Protein AF-A0A7S3AVY8-F1 (afdb_monomer)

InterPro dom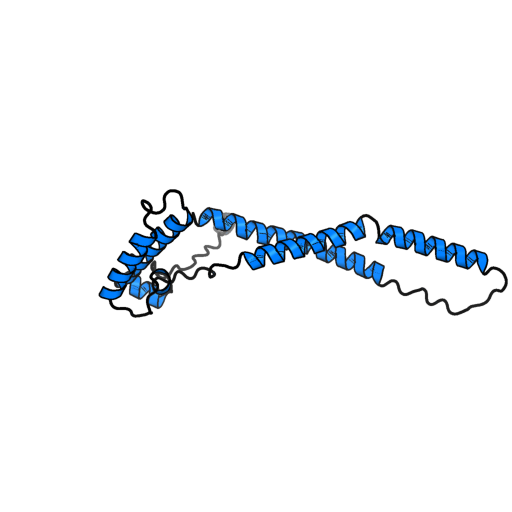ains:
  IPR001623 DnaJ domain [PF00226] (102-164)
  IPR001623 DnaJ domain [PR00625] (104-122)
  IPR001623 DnaJ domain [PR00625] (122-137)
  IPR001623 DnaJ domain [PR00625] (139-159)
  IPR001623 DnaJ domain [PR00625] (159-178)
  IPR001623 DnaJ domain [PS50076] (102-167)
  IPR001623 DnaJ domain [SM00271] (101-159)
  IPR001623 DnaJ domain [cd06257] (102-156)
  IPR018253 DnaJ domain, conserved site [PS00636] (144-163)
  IPR036869 Chaperone J-domain superfamily [G3DSA:1.10.287.110] (90-177)
  IPR036869 Chaperone J-domain superfamily [SSF46565] (97-169)

Solvent-accessible surface area (backbone atoms only — not comparable to full-atom values): 11208 Å² total; per-residue (Å²): 108,72,69,64,61,49,52,56,57,52,48,52,52,50,50,50,53,52,48,48,65,54,44,54,60,54,45,56,62,45,50,66,61,70,64,62,72,73,82,88,74,76,88,75,84,74,86,91,55,71,70,60,53,54,51,52,53,53,49,49,53,51,54,53,47,49,59,50,70,28,74,66,39,52,51,50,54,51,44,53,51,51,50,52,49,53,51,54,55,51,63,73,58,74,77,77,77,88,80,70,78,49,43,39,67,68,49,73,48,63,88,87,62,51,74,68,53,54,56,53,34,45,54,55,51,48,66,72,27,28,58,88,83,44,72,91,42,64,67,40,49,46,50,37,54,51,41,53,52,25,49,54,30,71,66,38,67,69,27,33,53,23,24,76,75,57,61,29,52,91,33,83,75,75,81,76,75,69,77,80,72,59,78,78,76,76,73,122

Radius of gyration: 31.55 Å; Cα contacts (8 Å, |Δi|>4): 104; chains: 1; bounding box: 82×57×75 Å

Structure (mmCIF, N/CA/C/O backbone):
data_AF-A0A7S3AVY8-F1
#
_entry.id   AF-A0A7S3AVY8-F1
#
loop_
_atom_site.group_PDB
_atom_site.id
_atom_site.type_symbol
_atom_site.label_atom_id
_atom_site.label_alt_id
_atom_site.label_comp_id
_atom_site.label_asym_id
_atom_site.label_entity_id
_atom_site.label_seq_id
_atom_site.pdbx_PDB_ins_code
_atom_site.Cartn_x
_atom_site.Cartn_y
_atom_site.Cartn_z
_atom_site.occupancy
_atom_site.B_iso_or_equiv
_atom_site.auth_seq_id
_atom_site.auth_comp_id
_atom_site.auth_asym_id
_atom_site.auth_atom_id
_atom_site.pdbx_PDB_model_num
ATOM 1 N N . MET A 1 1 ? -13.346 -4.737 -3.224 1.00 44.34 1 MET A N 1
ATOM 2 C CA . MET A 1 1 ? -12.677 -4.542 -4.523 1.00 44.34 1 MET A CA 1
ATOM 3 C C . MET A 1 1 ? -11.152 -4.457 -4.393 1.00 44.34 1 MET A C 1
ATOM 5 O O . MET A 1 1 ? -10.472 -4.168 -5.366 1.00 44.34 1 MET A O 1
ATOM 9 N N . ALA A 1 2 ? -10.583 -4.873 -3.252 1.00 41.53 2 ALA A N 1
ATOM 10 C CA . ALA A 1 2 ? -9.136 -4.986 -3.050 1.00 41.53 2 ALA A CA 1
ATOM 11 C C . ALA A 1 2 ? -8.429 -6.050 -3.921 1.00 41.53 2 ALA A C 1
ATOM 13 O O . ALA A 1 2 ? -7.213 -5.991 -4.053 1.00 41.53 2 ALA A O 1
ATOM 14 N N . PHE A 1 3 ? -9.166 -7.008 -4.501 1.00 39.09 3 PHE A N 1
ATOM 15 C CA . PHE A 1 3 ? -8.590 -8.049 -5.361 1.00 39.09 3 PHE A CA 1
ATOM 16 C C . PHE A 1 3 ? -8.218 -7.516 -6.756 1.00 39.09 3 PHE A C 1
ATOM 18 O O . PHE A 1 3 ? -7.155 -7.850 -7.255 1.00 39.09 3 PHE A O 1
ATOM 25 N N . GLU A 1 4 ? -9.017 -6.615 -7.340 1.00 50.28 4 GLU A N 1
ATOM 26 C CA . GLU A 1 4 ? -8.740 -6.070 -8.684 1.00 50.28 4 GLU A CA 1
ATOM 27 C C . GLU A 1 4 ? -7.593 -5.046 -8.681 1.00 50.28 4 GLU A C 1
ATOM 29 O O . GLU A 1 4 ? -6.759 -5.045 -9.579 1.00 50.28 4 GLU A O 1
ATOM 34 N N . VAL A 1 5 ? -7.469 -4.233 -7.624 1.00 52.34 5 VAL A N 1
ATOM 35 C CA . VAL A 1 5 ? -6.357 -3.268 -7.485 1.00 52.34 5 VAL A CA 1
ATOM 36 C C . VAL A 1 5 ? -5.003 -3.976 -7.304 1.00 52.34 5 VAL A C 1
ATOM 38 O O . VAL A 1 5 ? -3.957 -3.430 -7.658 1.00 52.34 5 VAL A O 1
ATOM 41 N N . PHE A 1 6 ? -5.007 -5.202 -6.767 1.00 50.75 6 PHE A N 1
ATOM 42 C CA . PHE A 1 6 ? -3.794 -6.000 -6.573 1.00 50.75 6 PHE A CA 1
ATOM 43 C C . PHE A 1 6 ? -3.200 -6.493 -7.901 1.00 50.75 6 PHE A C 1
ATOM 45 O O . PHE A 1 6 ? -1.974 -6.510 -8.039 1.00 50.75 6 PHE A O 1
ATOM 52 N N . ASP A 1 7 ? -4.048 -6.842 -8.875 1.00 57.81 7 ASP A N 1
ATOM 53 C CA . ASP A 1 7 ? -3.607 -7.311 -10.194 1.00 57.81 7 ASP A CA 1
ATOM 54 C C . ASP A 1 7 ? -2.927 -6.195 -10.997 1.00 57.81 7 ASP A C 1
ATOM 56 O O . ASP A 1 7 ? -1.868 -6.422 -11.589 1.00 57.81 7 ASP A O 1
ATOM 60 N N . ASP A 1 8 ? -3.454 -4.968 -10.952 1.00 65.56 8 ASP A N 1
ATOM 61 C CA . ASP A 1 8 ? -2.890 -3.851 -11.716 1.00 65.56 8 ASP A CA 1
ATOM 62 C C . ASP A 1 8 ? -1.480 -3.484 -11.233 1.00 65.56 8 ASP A C 1
ATOM 64 O O . ASP A 1 8 ? -0.544 -3.385 -12.030 1.00 65.56 8 ASP A O 1
ATOM 68 N N . VAL A 1 9 ? -1.278 -3.338 -9.919 1.00 71.62 9 VAL A N 1
ATOM 69 C CA . VAL A 1 9 ? 0.034 -2.980 -9.348 1.00 71.62 9 VAL A CA 1
ATOM 70 C C . VAL A 1 9 ? 1.058 -4.092 -9.583 1.00 71.62 9 VAL A C 1
ATOM 72 O O . VAL A 1 9 ? 2.197 -3.810 -9.969 1.00 71.62 9 VAL A O 1
ATOM 75 N N . ALA A 1 10 ? 0.664 -5.356 -9.402 1.00 75.44 10 ALA A N 1
ATOM 76 C CA . ALA A 1 10 ? 1.528 -6.501 -9.673 1.00 75.44 10 ALA A CA 1
ATOM 77 C C . ALA A 1 10 ? 1.929 -6.576 -11.156 1.00 75.44 10 ALA A C 1
ATOM 79 O O . ALA A 1 10 ? 3.096 -6.837 -11.466 1.00 75.44 10 ALA A O 1
ATOM 80 N N . PHE A 1 11 ? 1.003 -6.274 -12.069 1.00 79.19 11 PHE A N 1
ATOM 81 C CA . PHE A 1 11 ? 1.266 -6.209 -13.503 1.00 79.19 11 PHE A CA 1
ATOM 82 C C . PHE A 1 11 ? 2.284 -5.116 -13.862 1.00 79.19 11 PHE A C 1
ATOM 84 O O . PHE A 1 11 ? 3.210 -5.378 -14.633 1.00 79.19 11 PHE A O 1
ATOM 91 N N . TYR A 1 12 ? 2.199 -3.923 -13.261 1.00 77.31 12 TYR A N 1
ATOM 92 C CA . TYR A 1 12 ? 3.195 -2.861 -13.474 1.00 77.31 12 TYR A CA 1
ATOM 93 C C . TYR A 1 12 ? 4.593 -3.256 -12.989 1.00 77.31 12 TYR A C 1
ATOM 95 O O . TYR A 1 12 ? 5.574 -3.041 -13.705 1.00 77.31 12 TYR A O 1
ATOM 103 N N . TRP A 1 13 ? 4.703 -3.870 -11.809 1.00 78.44 13 TRP A N 1
ATOM 104 C CA . TRP A 1 13 ? 5.982 -4.375 -11.301 1.00 78.44 13 TRP A CA 1
ATOM 105 C C . TRP A 1 13 ? 6.556 -5.490 -12.176 1.00 78.44 13 TRP A C 1
ATOM 107 O O . TRP A 1 13 ? 7.758 -5.499 -12.449 1.00 78.44 13 TRP A O 1
ATOM 117 N N . PHE A 1 14 ? 5.705 -6.395 -12.663 1.00 84.44 14 PHE A N 1
ATOM 118 C CA . PHE A 1 14 ? 6.092 -7.438 -13.610 1.00 84.44 14 PHE A CA 1
ATOM 119 C C . PHE A 1 14 ? 6.606 -6.845 -14.929 1.00 84.44 14 PHE A C 1
ATOM 121 O O . PHE A 1 14 ? 7.677 -7.231 -15.400 1.00 84.44 14 PHE A O 1
ATOM 128 N N . LEU A 1 15 ? 5.900 -5.860 -15.495 1.00 82.88 15 LEU A N 1
ATOM 129 C CA . LEU A 1 15 ? 6.324 -5.159 -16.709 1.00 82.88 15 LEU A CA 1
ATOM 130 C C . LEU A 1 15 ? 7.639 -4.403 -16.516 1.00 82.88 15 LEU A C 1
ATOM 132 O O . LEU A 1 15 ? 8.499 -4.442 -17.395 1.00 82.88 15 LEU A O 1
ATOM 136 N N . LEU A 1 16 ? 7.821 -3.742 -15.371 1.00 81.38 16 LEU A N 1
ATOM 137 C CA . LEU A 1 16 ? 9.053 -3.031 -15.044 1.00 81.38 16 LEU A CA 1
ATOM 138 C C . LEU A 1 16 ? 10.225 -4.013 -14.926 1.00 81.38 16 LEU A C 1
ATOM 140 O O . LEU A 1 16 ? 11.268 -3.791 -15.539 1.00 81.38 16 LEU A O 1
ATOM 144 N N . ALA A 1 17 ? 10.046 -5.128 -14.213 1.00 84.31 17 ALA A N 1
ATOM 145 C CA . ALA A 1 17 ? 11.061 -6.172 -14.091 1.00 84.31 17 ALA A CA 1
ATOM 146 C C . ALA A 1 17 ? 11.419 -6.793 -15.453 1.00 84.31 17 ALA A C 1
ATOM 148 O O . ALA A 1 17 ? 12.601 -6.956 -15.766 1.00 84.31 17 ALA A O 1
ATOM 149 N N . ALA A 1 18 ? 10.417 -7.074 -16.294 1.00 85.81 18 ALA A N 1
ATOM 150 C CA . ALA A 1 18 ? 10.623 -7.573 -17.649 1.00 85.81 18 ALA A CA 1
ATOM 151 C C . ALA A 1 18 ? 11.393 -6.558 -18.511 1.00 85.81 18 ALA A C 1
ATOM 153 O O . ALA A 1 18 ? 12.385 -6.915 -19.146 1.00 85.81 18 ALA A O 1
ATOM 154 N N . LEU A 1 19 ? 11.008 -5.277 -18.492 1.00 83.00 19 LEU A N 1
ATOM 155 C CA . LEU A 1 19 ? 11.710 -4.224 -19.229 1.00 83.00 19 LEU A CA 1
ATOM 156 C C . LEU A 1 19 ? 13.156 -4.057 -18.760 1.00 83.00 19 LEU A C 1
ATOM 158 O O . LEU A 1 19 ? 14.050 -3.975 -19.597 1.00 83.00 19 LEU A O 1
ATOM 162 N N . VAL A 1 20 ? 13.419 -4.073 -17.452 1.00 83.38 20 VAL A N 1
ATOM 163 C CA . VAL A 1 20 ? 14.785 -4.020 -16.906 1.00 83.38 20 VAL A CA 1
ATOM 164 C C . VAL A 1 20 ? 15.616 -5.208 -17.401 1.00 83.38 20 VAL A C 1
ATOM 166 O O . VAL A 1 20 ? 16.749 -5.013 -17.849 1.00 83.38 20 VAL A O 1
ATOM 169 N N . PHE A 1 21 ? 15.048 -6.418 -17.404 1.00 84.25 21 PHE A N 1
ATOM 170 C CA . PHE A 1 21 ? 15.727 -7.625 -17.881 1.00 84.25 21 PHE A CA 1
ATOM 171 C C . PHE A 1 21 ? 16.134 -7.546 -19.358 1.00 84.25 21 PHE A C 1
ATOM 173 O O . PHE A 1 21 ? 17.171 -8.088 -19.723 1.00 84.25 21 PHE A O 1
ATOM 180 N N . PHE A 1 22 ? 15.379 -6.845 -20.209 1.00 81.38 22 PHE A N 1
ATOM 181 C CA . PHE A 1 22 ? 15.738 -6.655 -21.620 1.00 81.38 22 PHE A CA 1
ATOM 182 C C . PHE A 1 22 ? 16.614 -5.419 -21.869 1.00 81.38 22 PHE A C 1
ATOM 184 O O . PHE A 1 22 ? 17.522 -5.466 -22.702 1.00 81.38 22 PHE A O 1
ATOM 191 N N . VAL A 1 23 ? 16.387 -4.317 -21.150 1.00 82.69 23 VAL A N 1
ATOM 192 C CA . VAL A 1 23 ? 17.094 -3.041 -21.354 1.00 82.69 23 VAL A CA 1
ATOM 193 C C . VAL A 1 23 ? 18.527 -3.092 -20.812 1.00 82.69 23 VAL A C 1
ATOM 195 O O . VAL A 1 23 ? 19.430 -2.534 -21.437 1.00 82.69 23 VAL A O 1
ATOM 198 N N . VAL A 1 24 ? 18.782 -3.797 -19.703 1.00 79.94 24 VAL A N 1
ATOM 199 C CA . VAL A 1 24 ? 20.119 -3.875 -19.075 1.00 79.94 24 VAL A CA 1
ATOM 200 C C . VAL A 1 24 ? 21.140 -4.695 -19.895 1.00 79.94 24 VAL A C 1
ATOM 202 O O . VAL A 1 24 ? 22.270 -4.240 -20.078 1.00 79.94 24 VAL A O 1
ATOM 205 N N . PRO A 1 25 ? 20.809 -5.861 -20.478 1.00 78.50 25 PRO A N 1
ATOM 206 C CA . PRO A 1 25 ? 21.722 -6.556 -21.390 1.00 78.50 25 PRO A CA 1
ATOM 207 C C . PRO A 1 25 ? 21.941 -5.787 -22.697 1.00 78.50 25 PRO A C 1
ATOM 209 O O . PRO A 1 25 ? 23.052 -5.761 -23.235 1.00 78.50 25 PRO A O 1
ATOM 212 N N . MET A 1 26 ? 20.892 -5.125 -23.201 1.00 69.62 26 MET A N 1
ATOM 213 C CA . MET A 1 26 ? 20.966 -4.323 -24.422 1.00 69.62 26 MET A CA 1
ATOM 214 C C . MET A 1 26 ? 21.847 -3.079 -24.222 1.00 69.62 26 MET A C 1
ATOM 216 O O . MET A 1 26 ? 22.609 -2.720 -25.122 1.00 69.62 26 MET A O 1
ATOM 220 N N . SER A 1 27 ? 21.822 -2.474 -23.028 1.00 72.75 27 SER A N 1
ATOM 221 C CA . SER A 1 27 ? 22.703 -1.365 -22.654 1.00 72.75 27 SER A CA 1
ATOM 222 C C . SER A 1 27 ? 24.160 -1.802 -22.525 1.00 72.75 27 SER A C 1
ATOM 224 O O . SER A 1 27 ? 25.029 -1.137 -23.081 1.00 72.75 27 SER A O 1
ATOM 226 N N . ASN A 1 28 ? 24.448 -2.950 -21.903 1.00 67.06 28 ASN A N 1
ATOM 227 C CA . ASN A 1 28 ? 25.813 -3.482 -21.804 1.00 67.06 28 ASN A CA 1
ATOM 228 C C . ASN A 1 28 ? 26.442 -3.731 -23.193 1.00 67.06 28 ASN A C 1
ATOM 230 O O . ASN A 1 28 ? 27.591 -3.367 -23.445 1.00 67.06 28 ASN A O 1
ATOM 234 N N . SER A 1 29 ? 25.653 -4.255 -24.140 1.00 66.50 29 SER A N 1
ATOM 235 C CA . SER A 1 29 ? 26.073 -4.404 -25.543 1.00 66.50 29 SER A CA 1
ATOM 236 C C . SER A 1 29 ? 26.242 -3.065 -26.280 1.00 66.50 29 SER A C 1
ATOM 238 O O . SER A 1 29 ? 26.973 -3.009 -27.268 1.00 66.50 29 SER A O 1
ATOM 240 N N . PHE A 1 30 ? 25.576 -1.995 -25.839 1.00 63.44 30 PHE A N 1
ATOM 241 C CA . PHE A 1 30 ? 25.727 -0.646 -26.390 1.00 63.44 30 PHE A CA 1
ATOM 242 C C . PHE A 1 30 ? 26.968 0.060 -25.816 1.00 63.44 30 PHE A C 1
ATOM 244 O O . PHE A 1 30 ? 27.730 0.671 -26.565 1.00 63.44 30 PHE A O 1
ATOM 251 N N . TYR A 1 31 ? 27.252 -0.099 -24.518 1.00 61.09 31 TYR A N 1
ATOM 252 C CA . TYR A 1 31 ? 28.454 0.444 -23.877 1.00 61.09 31 TYR A CA 1
ATOM 253 C C . TYR A 1 31 ? 29.748 -0.141 -24.455 1.00 61.09 31 TYR A C 1
ATOM 255 O O . TYR A 1 31 ? 30.710 0.604 -24.633 1.00 61.09 31 TYR A O 1
ATOM 263 N N . SER A 1 32 ? 29.779 -1.424 -24.839 1.00 58.59 32 SER A N 1
ATOM 264 C CA . SER A 1 32 ? 30.948 -2.006 -25.520 1.00 58.59 32 SER A CA 1
ATOM 265 C C . SER A 1 32 ? 31.216 -1.392 -26.901 1.00 58.59 32 SER A C 1
ATOM 267 O O . SER A 1 32 ? 32.356 -1.385 -27.355 1.00 58.59 32 SER A O 1
ATOM 269 N N . VAL A 1 33 ? 30.182 -0.864 -27.566 1.00 60.38 33 VAL A N 1
ATOM 270 C CA . VAL A 1 33 ? 30.294 -0.167 -28.859 1.00 60.38 33 VAL A CA 1
ATOM 271 C C . VAL A 1 33 ? 30.689 1.301 -28.663 1.00 60.38 33 VAL A C 1
ATOM 273 O O . VAL A 1 33 ? 31.485 1.829 -29.435 1.00 60.38 33 VAL A O 1
ATOM 276 N N . CYS A 1 34 ? 30.188 1.954 -27.610 1.00 57.69 34 CYS A N 1
ATOM 277 C CA . CYS A 1 34 ? 30.557 3.328 -27.256 1.00 57.69 34 CYS A CA 1
ATOM 278 C C . CYS A 1 34 ? 31.955 3.445 -26.627 1.00 57.69 34 CYS A C 1
ATOM 280 O O . CYS A 1 34 ? 32.565 4.506 -26.723 1.00 57.69 34 CYS A O 1
ATOM 282 N N . ASN A 1 35 ? 32.513 2.368 -26.059 1.00 52.47 35 ASN A N 1
ATOM 283 C CA . ASN A 1 35 ? 33.898 2.321 -25.574 1.00 52.47 35 ASN A CA 1
ATOM 284 C C . ASN A 1 35 ? 34.920 2.152 -26.720 1.00 52.47 35 ASN A C 1
ATOM 286 O O . ASN A 1 35 ? 35.967 1.519 -26.559 1.00 52.47 35 ASN A O 1
ATOM 290 N N . PHE A 1 36 ? 34.601 2.700 -27.897 1.00 52.00 36 PHE A N 1
ATOM 291 C CA . PHE A 1 36 ? 35.482 2.737 -29.052 1.00 52.00 36 PHE A CA 1
ATOM 292 C C . PHE A 1 36 ? 36.694 3.600 -28.708 1.00 52.00 36 PHE A C 1
ATOM 294 O O . PHE A 1 36 ? 36.702 4.822 -28.862 1.00 52.00 36 PHE A O 1
ATOM 301 N N . ARG A 1 37 ? 37.742 2.941 -28.215 1.00 51.00 37 ARG A N 1
ATOM 302 C CA . ARG A 1 37 ? 39.067 3.529 -28.138 1.00 51.00 37 ARG A CA 1
ATOM 303 C C . ARG A 1 37 ? 39.474 3.829 -29.573 1.00 51.00 37 ARG A C 1
ATOM 305 O O . ARG A 1 37 ? 39.667 2.901 -30.358 1.00 51.00 37 ARG A O 1
ATOM 312 N N . ALA A 1 38 ? 39.545 5.119 -29.907 1.00 52.31 38 ALA A N 1
ATOM 313 C CA . ALA A 1 38 ? 40.102 5.566 -31.175 1.00 52.31 38 ALA A CA 1
ATOM 314 C C . ALA A 1 38 ? 41.410 4.793 -31.414 1.00 52.31 38 ALA A C 1
ATOM 316 O O . ALA A 1 38 ? 42.191 4.655 -30.461 1.00 52.31 38 ALA A O 1
ATOM 317 N N . PRO A 1 39 ? 41.613 4.211 -32.612 1.00 51.41 39 PRO A N 1
ATOM 318 C CA . PRO A 1 39 ? 42.789 3.401 -32.872 1.00 51.41 39 PRO A CA 1
ATOM 319 C C . PRO A 1 39 ? 44.028 4.216 -32.506 1.00 51.41 39 PRO A C 1
ATOM 321 O O . PRO A 1 39 ? 44.202 5.350 -32.941 1.00 51.41 39 PRO A O 1
ATOM 324 N N . ALA A 1 40 ? 44.852 3.659 -31.622 1.00 56.31 40 ALA A N 1
ATOM 325 C CA . ALA A 1 40 ? 46.125 4.250 -31.254 1.00 56.31 40 ALA A CA 1
ATOM 326 C C . ALA A 1 40 ? 47.161 3.867 -32.317 1.00 56.31 40 ALA A C 1
ATOM 328 O O . ALA A 1 40 ? 48.090 3.113 -32.036 1.00 56.31 40 ALA A O 1
ATOM 329 N N . ASP A 1 41 ? 46.996 4.329 -33.555 1.00 60.09 41 ASP A N 1
ATOM 330 C CA . ASP A 1 41 ? 48.032 4.206 -34.574 1.00 60.09 41 ASP A CA 1
ATOM 331 C C . ASP A 1 41 ? 48.902 5.470 -34.594 1.00 60.09 41 ASP A C 1
ATOM 333 O O . ASP A 1 41 ? 48.747 6.416 -35.360 1.00 60.09 41 ASP A O 1
ATOM 337 N N . TRP A 1 42 ? 49.881 5.461 -33.689 1.00 49.41 42 TRP A N 1
ATOM 338 C CA . TRP A 1 42 ? 51.063 6.315 -33.742 1.00 49.41 42 TRP A CA 1
ATOM 339 C C . TRP A 1 42 ? 51.782 6.142 -35.089 1.00 49.41 42 TRP A C 1
ATOM 341 O O . TRP A 1 42 ? 52.421 5.115 -35.321 1.00 49.41 42 TRP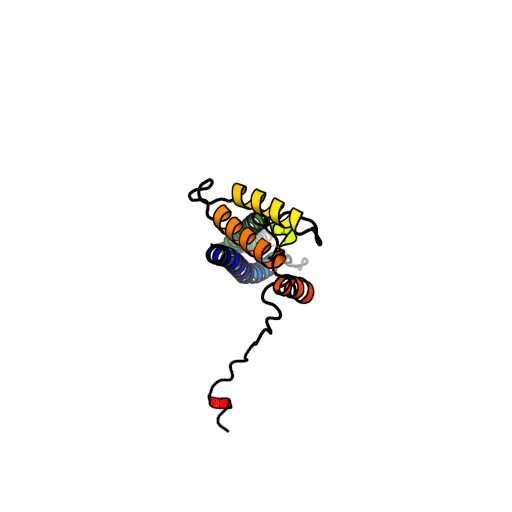 A O 1
ATOM 351 N N . THR A 1 43 ? 51.674 7.154 -35.954 1.00 53.38 43 THR A N 1
ATOM 352 C CA . THR A 1 43 ? 52.642 7.582 -36.986 1.00 53.38 43 THR A CA 1
ATOM 353 C C . THR A 1 43 ? 53.763 6.585 -37.317 1.00 53.38 43 THR A C 1
ATOM 355 O O . THR A 1 43 ? 54.937 6.847 -37.043 1.00 53.38 43 THR A O 1
ATOM 358 N N . ARG A 1 44 ? 53.443 5.455 -37.955 1.00 49.81 44 ARG A N 1
ATOM 359 C CA . ARG A 1 44 ? 54.456 4.569 -38.539 1.00 49.81 44 ARG A CA 1
ATOM 360 C C . ARG A 1 44 ? 54.385 4.623 -40.059 1.00 49.81 44 ARG A C 1
ATOM 362 O O . ARG A 1 44 ? 53.582 3.955 -40.691 1.00 49.81 44 ARG A O 1
ATOM 369 N N . GLY A 1 45 ? 55.235 5.508 -40.579 1.00 59.00 45 GLY A N 1
ATOM 370 C CA . GLY A 1 45 ? 55.841 5.524 -41.908 1.00 59.00 45 GLY A CA 1
ATOM 371 C C . GLY A 1 45 ? 55.083 4.874 -43.062 1.00 59.00 45 GLY A C 1
ATOM 372 O O . GLY A 1 45 ? 55.179 3.672 -43.260 1.00 59.00 45 G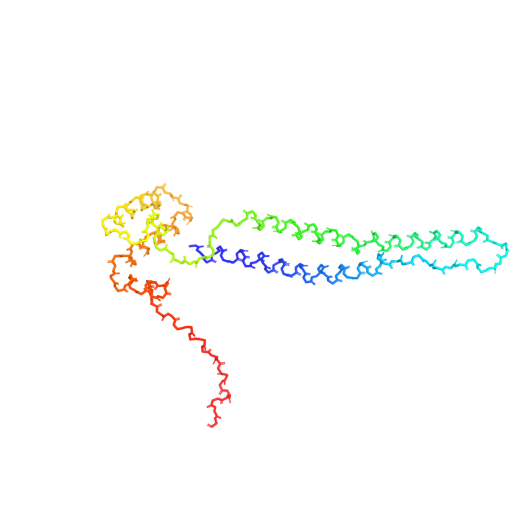LY A O 1
ATOM 373 N N . MET A 1 46 ? 54.507 5.709 -43.924 1.00 47.16 46 MET A N 1
ATOM 374 C CA . MET A 1 46 ? 54.833 5.708 -45.353 1.00 47.16 46 MET A CA 1
ATOM 375 C C . MET A 1 46 ? 54.306 6.998 -45.984 1.00 47.16 46 MET A C 1
ATOM 377 O O . MET A 1 46 ? 53.145 7.375 -45.822 1.00 47.16 46 MET A O 1
ATOM 381 N N . GLY A 1 47 ? 55.199 7.709 -46.672 1.00 54.78 47 GLY A N 1
ATOM 382 C CA . GLY A 1 47 ? 54.837 8.838 -47.514 1.00 54.78 47 GLY A CA 1
ATOM 383 C C . GLY A 1 47 ? 53.871 8.413 -48.621 1.00 54.78 47 GLY A C 1
ATOM 384 O O . GLY A 1 47 ? 53.844 7.259 -49.035 1.00 54.78 47 GLY A O 1
ATOM 385 N N . SER A 1 48 ? 53.102 9.383 -49.118 1.00 56.69 48 SER A N 1
ATOM 386 C CA . SER A 1 48 ? 52.259 9.262 -50.314 1.00 56.69 48 SER A CA 1
ATOM 387 C C . SER A 1 48 ? 51.030 8.336 -50.199 1.00 56.69 48 SER A C 1
ATOM 389 O O . SER A 1 48 ? 50.927 7.339 -50.907 1.00 56.69 48 SER A O 1
ATOM 391 N N . CYS A 1 49 ? 50.042 8.711 -49.370 1.00 53.72 49 CYS A N 1
ATOM 392 C CA . CYS A 1 49 ? 48.598 8.620 -49.699 1.00 53.72 49 CYS A CA 1
ATOM 393 C C . CYS A 1 49 ? 47.698 9.097 -48.534 1.00 53.72 49 CYS A C 1
ATOM 395 O O . CYS A 1 49 ? 46.866 8.351 -48.021 1.00 53.72 49 CYS A O 1
ATOM 397 N N . LYS A 1 50 ? 47.802 10.373 -48.130 1.00 55.69 50 LYS A N 1
ATOM 398 C CA . LYS A 1 50 ? 46.895 10.953 -47.111 1.00 55.69 50 LYS A CA 1
ATOM 399 C C . LYS A 1 50 ? 45.413 10.910 -47.526 1.00 55.69 50 LYS A C 1
ATOM 401 O O . LYS A 1 50 ? 44.550 10.714 -46.680 1.00 55.69 50 LYS A O 1
ATOM 406 N N . ALA A 1 51 ? 45.117 11.033 -48.823 1.00 57.12 51 ALA A N 1
ATOM 407 C CA . ALA A 1 51 ? 43.741 11.054 -49.328 1.00 57.12 51 ALA A CA 1
ATOM 408 C C . ALA A 1 51 ? 43.031 9.688 -49.248 1.00 57.12 51 ALA A C 1
ATOM 410 O O . ALA A 1 51 ? 41.826 9.633 -49.014 1.00 57.12 51 ALA A O 1
ATOM 411 N N . LYS A 1 52 ? 43.754 8.570 -49.423 1.00 54.88 52 LYS A N 1
ATOM 412 C CA . LYS A 1 52 ? 43.159 7.224 -49.328 1.00 54.88 52 LYS A CA 1
ATOM 413 C C . LYS A 1 52 ? 42.880 6.828 -47.880 1.00 54.88 52 LYS A C 1
ATOM 415 O O . LYS A 1 52 ? 41.811 6.284 -47.630 1.00 54.88 52 LYS A O 1
ATOM 420 N N . LEU A 1 53 ? 43.785 7.148 -46.951 1.00 58.28 53 LEU A N 1
ATOM 421 C CA . LEU A 1 53 ? 43.586 6.877 -45.523 1.00 58.28 53 LEU A CA 1
ATOM 422 C C . LEU A 1 53 ? 42.375 7.659 -44.985 1.00 58.28 53 LEU A C 1
ATOM 424 O O . LEU A 1 53 ? 41.433 7.053 -44.491 1.00 58.28 53 LEU A O 1
ATOM 428 N N . ALA A 1 54 ? 42.307 8.968 -45.264 1.00 60.31 54 ALA A N 1
ATOM 429 C CA . ALA A 1 54 ? 41.190 9.818 -44.844 1.00 60.31 54 ALA A CA 1
ATOM 430 C C . ALA A 1 54 ? 39.821 9.344 -45.373 1.00 60.31 54 ALA A C 1
ATOM 432 O O . ALA A 1 54 ? 38.819 9.423 -44.667 1.00 60.31 54 ALA A O 1
ATOM 433 N N . ASN A 1 55 ? 39.765 8.815 -46.601 1.00 62.31 55 ASN A N 1
ATOM 434 C CA . ASN A 1 55 ? 38.530 8.274 -47.176 1.00 62.31 55 ASN A CA 1
ATOM 435 C C . ASN A 1 55 ? 38.137 6.908 -46.585 1.00 62.31 55 ASN A C 1
ATOM 437 O O . ASN A 1 55 ? 36.945 6.616 -46.478 1.00 62.31 55 ASN A O 1
ATOM 441 N N . VAL A 1 56 ? 39.111 6.072 -46.207 1.00 63.56 56 VAL A N 1
ATOM 442 C CA . VAL A 1 56 ? 38.870 4.791 -45.519 1.00 63.56 56 VAL A CA 1
ATOM 443 C C . VAL A 1 56 ? 38.386 5.039 -44.088 1.00 63.56 56 VAL A C 1
ATOM 445 O O . VAL A 1 56 ? 37.405 4.422 -43.669 1.00 63.56 56 VAL A O 1
ATOM 448 N N . ASP A 1 57 ? 38.986 6.003 -43.388 1.00 65.44 57 ASP A N 1
ATOM 449 C CA . ASP A 1 57 ? 38.589 6.409 -42.038 1.00 65.44 57 ASP A CA 1
ATOM 450 C C . ASP A 1 57 ? 37.200 7.064 -42.037 1.00 65.44 57 ASP A C 1
ATOM 452 O O . ASP A 1 57 ? 36.343 6.707 -41.227 1.00 65.44 57 ASP A O 1
ATOM 456 N N . ALA A 1 58 ? 36.910 7.942 -43.007 1.00 64.56 58 ALA A N 1
ATOM 457 C CA . ALA A 1 58 ? 35.589 8.552 -43.169 1.00 64.56 58 ALA A CA 1
ATOM 458 C C . ALA A 1 58 ? 34.497 7.526 -43.523 1.00 64.56 58 ALA A C 1
ATOM 460 O O . ALA A 1 58 ? 33.372 7.636 -43.028 1.00 64.56 58 ALA A O 1
ATOM 461 N N . LYS A 1 59 ? 34.805 6.509 -44.345 1.00 65.81 59 LYS A N 1
ATOM 462 C CA . LYS A 1 59 ? 33.868 5.411 -44.644 1.00 65.81 59 LYS A CA 1
ATOM 463 C C . LYS A 1 59 ? 33.588 4.549 -43.413 1.00 65.81 59 LYS A C 1
ATOM 465 O O . LYS A 1 59 ? 32.416 4.334 -43.112 1.00 65.81 59 LYS A O 1
ATOM 470 N N . ARG A 1 60 ? 34.623 4.140 -42.664 1.00 63.31 60 ARG A N 1
ATOM 471 C CA . ARG A 1 60 ? 34.460 3.372 -41.415 1.00 63.31 60 ARG A CA 1
ATOM 472 C C . ARG A 1 60 ? 33.660 4.139 -40.376 1.00 63.31 60 ARG A C 1
ATOM 474 O O . ARG A 1 60 ? 32.752 3.575 -39.786 1.00 63.31 60 ARG A O 1
ATOM 481 N N . LEU A 1 61 ? 33.936 5.428 -40.180 1.00 64.19 61 LEU A N 1
ATOM 482 C CA . LEU A 1 61 ? 33.162 6.256 -39.252 1.00 64.19 61 LEU A CA 1
ATOM 483 C C . LEU A 1 61 ? 31.688 6.349 -39.662 1.00 64.19 61 LEU A C 1
ATOM 485 O O . LEU A 1 61 ? 30.817 6.356 -38.796 1.00 64.19 61 LEU A O 1
ATOM 489 N N . LYS A 1 62 ? 31.389 6.386 -40.966 1.00 62.88 62 LYS A N 1
ATOM 490 C CA . LYS A 1 62 ? 30.014 6.436 -41.476 1.00 62.88 62 LYS A CA 1
ATOM 491 C C . LYS A 1 62 ? 29.273 5.107 -41.287 1.00 62.88 62 LYS A C 1
ATOM 493 O O . LYS A 1 62 ? 28.129 5.139 -40.842 1.00 62.88 62 LYS A O 1
ATOM 498 N N . GLU A 1 63 ? 29.926 3.972 -41.544 1.00 66.31 63 GLU A N 1
ATOM 499 C CA . GLU A 1 63 ? 29.384 2.627 -41.277 1.00 66.31 63 GLU A CA 1
ATOM 500 C C . GLU A 1 63 ? 29.182 2.381 -39.776 1.00 66.31 63 GLU A C 1
ATOM 502 O O . GLU A 1 63 ? 28.106 1.962 -39.354 1.00 66.31 63 GLU A O 1
ATOM 507 N N . THR A 1 64 ? 30.165 2.723 -38.940 1.00 60.53 64 THR A N 1
ATOM 508 C CA . THR A 1 64 ? 30.057 2.600 -37.479 1.00 60.53 64 THR A CA 1
ATOM 509 C C . THR A 1 64 ? 28.965 3.518 -36.925 1.00 60.53 64 THR A C 1
ATOM 511 O O . THR A 1 64 ? 28.162 3.092 -36.097 1.00 60.53 64 THR A O 1
ATOM 514 N N . ARG A 1 65 ? 28.853 4.757 -37.428 1.00 61.06 65 ARG A N 1
ATOM 515 C CA . ARG A 1 65 ? 27.769 5.683 -37.067 1.00 61.06 65 ARG A CA 1
ATOM 516 C C . ARG A 1 65 ? 26.399 5.150 -37.489 1.00 61.06 65 ARG A C 1
ATOM 518 O O . ARG A 1 65 ? 25.466 5.273 -36.704 1.00 61.06 65 ARG A O 1
ATOM 525 N N . GLN A 1 66 ? 26.264 4.552 -38.674 1.00 62.94 66 GLN A N 1
ATOM 526 C CA . GLN A 1 66 ? 25.012 3.917 -39.111 1.00 62.94 66 GLN A CA 1
ATOM 527 C C . GLN A 1 66 ? 24.649 2.689 -38.267 1.00 62.94 66 GLN A C 1
ATOM 529 O O . GLN A 1 66 ? 23.474 2.487 -37.982 1.00 62.94 66 GLN A O 1
ATOM 534 N N . ASN A 1 67 ? 25.634 1.918 -37.804 1.00 61.91 67 ASN A N 1
ATOM 535 C CA . ASN A 1 67 ? 25.400 0.784 -36.908 1.00 61.91 67 ASN A CA 1
ATOM 536 C C . ASN A 1 67 ? 25.004 1.217 -35.482 1.00 61.91 67 ASN A C 1
ATOM 538 O O . ASN A 1 67 ? 24.191 0.543 -34.850 1.00 61.91 67 ASN A O 1
ATOM 542 N N . ILE A 1 68 ? 25.518 2.353 -34.990 1.00 62.81 68 ILE A N 1
ATOM 543 C CA . ILE A 1 68 ? 25.155 2.938 -33.682 1.00 62.81 68 ILE A CA 1
ATOM 544 C C . ILE A 1 68 ? 23.775 3.612 -33.727 1.00 62.81 68 ILE A C 1
ATOM 546 O O . ILE A 1 68 ? 22.958 3.396 -32.836 1.00 62.81 68 ILE A O 1
ATOM 550 N N . PHE A 1 69 ? 23.494 4.394 -34.775 1.00 59.16 69 PHE A N 1
ATOM 551 C CA . PHE A 1 69 ? 22.197 5.056 -34.990 1.00 59.16 69 PHE A CA 1
ATOM 552 C C . PHE A 1 69 ? 21.144 4.162 -35.663 1.00 59.16 69 PHE A C 1
ATOM 554 O O . PHE A 1 69 ? 20.060 4.630 -36.006 1.00 59.16 69 PHE A O 1
ATOM 561 N N . GLY A 1 70 ? 21.450 2.882 -35.866 1.00 68.69 70 GLY A N 1
ATOM 562 C CA . GLY A 1 70 ? 20.501 1.901 -36.373 1.00 68.69 70 GLY A CA 1
ATOM 563 C C . GLY A 1 70 ? 19.457 1.501 -35.326 1.00 68.69 70 GLY A C 1
ATOM 564 O O . GLY A 1 70 ? 19.334 2.088 -34.250 1.00 68.69 70 GLY A O 1
ATOM 565 N N . TRP A 1 71 ? 18.736 0.420 -35.615 1.00 66.38 71 TRP A N 1
ATOM 566 C CA . TRP A 1 71 ? 17.662 -0.117 -34.770 1.00 66.38 71 TRP A CA 1
ATOM 567 C C . TRP A 1 71 ? 18.080 -0.388 -33.311 1.00 66.38 71 TRP A C 1
ATOM 569 O O . TRP A 1 71 ? 17.251 -0.303 -32.409 1.00 66.38 71 TRP A O 1
ATOM 579 N N . ARG A 1 72 ? 19.372 -0.643 -33.060 1.00 71.44 72 ARG A N 1
ATOM 580 C CA . ARG A 1 72 ? 19.931 -0.864 -31.713 1.00 71.44 72 ARG A CA 1
ATOM 581 C C . ARG A 1 72 ? 19.924 0.406 -30.850 1.00 71.44 72 ARG A C 1
ATOM 583 O O . ARG A 1 72 ? 19.594 0.328 -29.672 1.00 71.44 72 ARG A O 1
ATOM 590 N N . GLY A 1 73 ? 20.251 1.566 -31.425 1.00 76.12 73 GLY A N 1
ATOM 591 C CA . GLY A 1 73 ? 20.226 2.850 -30.713 1.00 76.12 73 GLY A CA 1
ATOM 592 C C . GLY A 1 73 ? 18.801 3.348 -30.463 1.00 76.12 73 GLY A C 1
ATOM 593 O O . GLY A 1 73 ? 18.499 3.849 -29.382 1.00 76.12 73 GLY A O 1
ATOM 594 N N . ILE A 1 74 ? 17.901 3.131 -31.428 1.00 81.31 74 ILE A N 1
ATOM 595 C CA . ILE A 1 74 ? 16.473 3.452 -31.286 1.00 81.31 74 ILE A CA 1
ATOM 596 C C . ILE A 1 74 ? 15.853 2.622 -30.153 1.00 81.31 74 ILE A C 1
ATOM 598 O O . ILE A 1 74 ? 15.202 3.183 -29.275 1.00 81.31 74 ILE A O 1
ATOM 602 N N . GLY A 1 75 ? 16.117 1.309 -30.119 1.00 81.94 75 GLY A N 1
ATOM 603 C CA . GLY A 1 75 ? 15.640 0.424 -29.052 1.00 81.94 75 GLY A CA 1
ATOM 604 C C . GLY A 1 75 ? 16.131 0.832 -27.660 1.00 81.94 75 GLY A C 1
ATOM 605 O O . GLY A 1 75 ? 15.357 0.797 -26.707 1.00 81.94 75 GLY A O 1
ATOM 606 N N . PHE A 1 76 ? 17.379 1.300 -27.544 1.00 83.75 76 PHE A N 1
ATOM 607 C CA . PHE A 1 76 ? 17.930 1.805 -26.285 1.00 83.75 76 PHE A CA 1
ATOM 608 C C . PHE A 1 76 ? 17.191 3.059 -25.789 1.00 83.75 76 PHE A C 1
ATOM 610 O O . PHE A 1 76 ? 16.758 3.098 -24.640 1.00 83.75 76 PHE A O 1
ATOM 617 N N . VAL A 1 77 ? 17.002 4.066 -26.649 1.00 84.75 77 VAL A N 1
ATOM 618 C CA . VAL A 1 77 ? 16.328 5.323 -26.269 1.00 84.75 77 VAL A CA 1
ATOM 619 C C . VAL A 1 77 ? 14.860 5.082 -25.915 1.00 84.75 77 VAL A C 1
ATOM 621 O O . VAL A 1 77 ? 14.381 5.597 -24.907 1.00 84.75 77 VAL A O 1
ATOM 624 N N . VAL A 1 78 ? 14.159 4.263 -26.702 1.00 87.94 78 VAL A N 1
ATOM 625 C CA . VAL A 1 78 ? 12.757 3.907 -26.438 1.00 87.94 78 VAL A CA 1
ATOM 626 C C . VAL A 1 78 ? 12.633 3.096 -25.148 1.00 87.94 78 VAL A C 1
ATOM 628 O O . VAL A 1 78 ? 11.768 3.394 -24.329 1.00 87.94 78 VAL A O 1
ATOM 631 N N . GLY A 1 79 ? 13.521 2.123 -24.923 1.00 87.31 79 GLY A N 1
ATOM 632 C CA . GLY A 1 79 ? 13.530 1.307 -23.709 1.00 87.31 79 GLY A CA 1
ATOM 633 C C . GLY A 1 79 ? 13.740 2.144 -22.447 1.00 87.31 79 GLY A C 1
ATOM 634 O O . GLY A 1 79 ? 12.915 2.091 -21.538 1.00 87.31 79 GLY A O 1
ATOM 635 N N . TRP A 1 80 ? 14.772 2.991 -22.409 1.00 85.69 80 TRP A N 1
ATOM 636 C CA . TRP A 1 80 ? 15.002 3.891 -21.272 1.00 85.69 80 TRP A CA 1
ATOM 637 C C . TRP A 1 80 ? 13.889 4.928 -21.100 1.00 85.69 80 TRP A C 1
ATOM 639 O O . TRP A 1 80 ? 13.483 5.191 -19.972 1.00 85.69 80 TRP A O 1
ATOM 649 N N . GLY A 1 81 ? 13.345 5.466 -22.195 1.00 89.94 81 GLY A N 1
ATOM 650 C CA . GLY A 1 81 ? 12.189 6.364 -22.155 1.00 89.94 81 GLY A CA 1
ATOM 651 C C . GLY A 1 81 ? 10.951 5.702 -21.545 1.00 89.94 81 GLY A C 1
ATOM 652 O O . GLY A 1 81 ? 10.317 6.286 -20.670 1.00 89.94 81 GLY A O 1
ATOM 653 N N . SER A 1 82 ? 10.644 4.461 -21.941 1.00 86.00 82 SER A N 1
ATOM 654 C CA . SER A 1 82 ? 9.529 3.687 -21.377 1.00 86.00 82 SER A CA 1
ATOM 655 C C . SER A 1 82 ? 9.732 3.338 -19.901 1.00 86.00 82 SER A C 1
ATOM 657 O O . SER A 1 82 ? 8.788 3.424 -19.121 1.00 86.00 82 SER A O 1
ATOM 659 N N . LEU A 1 83 ? 10.965 3.013 -19.499 1.00 85.00 83 LEU A N 1
ATOM 660 C CA . LEU A 1 83 ? 11.311 2.689 -18.116 1.00 85.00 83 LEU A CA 1
ATOM 661 C C . LEU A 1 83 ? 11.164 3.925 -17.224 1.00 85.00 83 LEU A C 1
ATOM 663 O O . LEU A 1 83 ? 10.537 3.848 -16.173 1.00 85.00 83 LEU A O 1
ATOM 667 N N . ILE A 1 84 ? 11.674 5.077 -17.671 1.00 86.00 84 ILE A N 1
ATOM 668 C CA . ILE A 1 84 ? 11.522 6.354 -16.963 1.00 86.00 84 ILE A CA 1
ATOM 669 C C . ILE A 1 84 ? 10.043 6.733 -16.859 1.00 86.00 84 ILE A C 1
ATOM 671 O O . ILE A 1 84 ? 9.590 7.079 -15.773 1.00 86.00 84 ILE A O 1
ATOM 675 N N . TYR A 1 85 ? 9.278 6.619 -17.949 1.00 87.19 85 TYR A N 1
ATOM 676 C CA . TYR A 1 85 ? 7.843 6.902 -17.945 1.00 87.19 85 TYR A CA 1
ATOM 677 C C . TYR A 1 85 ? 7.100 6.038 -16.917 1.00 87.19 85 TYR A C 1
ATOM 679 O O . TYR A 1 85 ? 6.469 6.582 -16.012 1.00 87.19 85 TYR A O 1
ATOM 687 N N . LEU A 1 86 ? 7.261 4.712 -16.976 1.00 82.19 86 LEU A N 1
ATOM 688 C CA . LEU A 1 86 ? 6.629 3.783 -16.034 1.00 82.19 86 LEU A CA 1
ATOM 689 C C . LEU A 1 86 ? 7.064 4.034 -14.587 1.00 82.19 86 LEU A C 1
ATOM 691 O O . LEU A 1 86 ? 6.225 4.001 -13.691 1.00 82.19 86 LEU A O 1
ATOM 695 N N . ALA A 1 87 ? 8.341 4.340 -14.349 1.00 78.75 87 ALA A N 1
ATOM 696 C CA . ALA A 1 87 ? 8.840 4.671 -13.017 1.00 78.75 87 ALA A CA 1
ATOM 697 C C . ALA A 1 87 ? 8.212 5.964 -12.473 1.00 78.75 87 ALA A C 1
ATOM 699 O O . ALA A 1 87 ? 7.827 6.015 -11.306 1.00 78.75 87 ALA A O 1
ATOM 700 N N . THR A 1 88 ? 8.056 6.996 -13.309 1.00 77.56 88 THR A N 1
ATOM 701 C CA . THR A 1 88 ? 7.384 8.241 -12.904 1.00 77.56 88 THR A CA 1
ATOM 702 C C . THR A 1 88 ? 5.887 8.051 -12.670 1.00 77.56 88 THR A C 1
ATOM 704 O O . THR A 1 88 ? 5.353 8.593 -11.705 1.00 77.56 88 THR A O 1
ATOM 707 N N . SER A 1 89 ? 5.213 7.238 -13.488 1.00 76.25 89 SER A N 1
ATOM 708 C CA . SER A 1 89 ? 3.805 6.881 -13.290 1.00 76.25 89 SER A CA 1
ATOM 709 C C . SER A 1 89 ? 3.604 6.080 -12.006 1.00 76.25 89 SER A C 1
ATOM 711 O O . SER A 1 89 ? 2.682 6.364 -11.250 1.00 76.25 89 SER A O 1
ATOM 713 N N . PHE A 1 90 ? 4.502 5.137 -11.717 1.00 68.75 90 PHE A N 1
ATOM 714 C CA . PHE A 1 90 ? 4.471 4.355 -10.487 1.00 68.75 90 PHE A CA 1
ATOM 715 C C . PHE A 1 90 ? 4.737 5.215 -9.242 1.00 68.75 90 PHE A C 1
ATOM 717 O O . PHE A 1 90 ? 4.033 5.090 -8.243 1.00 68.75 90 PHE A O 1
ATOM 724 N N . ALA A 1 91 ? 5.703 6.137 -9.299 1.00 66.56 91 ALA A N 1
ATOM 725 C CA . ALA A 1 91 ? 5.982 7.056 -8.195 1.00 66.56 91 ALA A CA 1
ATOM 726 C C . ALA A 1 91 ? 4.781 7.964 -7.872 1.00 66.56 91 ALA A C 1
ATOM 728 O O . ALA A 1 91 ? 4.515 8.241 -6.707 1.00 66.56 91 ALA A O 1
ATOM 729 N N . ALA A 1 92 ? 4.015 8.378 -8.886 1.00 65.06 92 ALA A N 1
ATOM 730 C CA . ALA A 1 92 ? 2.777 9.133 -8.694 1.00 65.06 92 ALA A CA 1
ATOM 731 C C . ALA A 1 92 ? 1.615 8.287 -8.126 1.00 65.06 92 ALA A C 1
ATOM 733 O O . ALA A 1 92 ? 0.640 8.856 -7.642 1.00 65.06 92 ALA A O 1
ATOM 734 N N . MET A 1 93 ? 1.714 6.952 -8.160 1.00 59.59 93 MET A N 1
ATOM 735 C CA . MET A 1 93 ? 0.727 6.020 -7.596 1.00 59.59 93 MET A CA 1
ATOM 736 C C . MET A 1 93 ? 1.026 5.606 -6.146 1.00 59.59 93 MET A C 1
ATOM 738 O O . MET A 1 93 ? 0.245 4.859 -5.562 1.00 59.59 93 MET A O 1
ATOM 742 N N . GLN A 1 94 ? 2.108 6.097 -5.527 1.00 48.28 94 GLN A N 1
ATOM 743 C CA . GLN A 1 94 ? 2.372 5.892 -4.097 1.00 48.28 94 GLN A CA 1
ATOM 744 C C . GLN A 1 94 ? 1.480 6.787 -3.225 1.00 48.28 94 GLN A C 1
ATOM 746 O O . GLN A 1 94 ? 1.934 7.702 -2.544 1.00 48.28 94 GLN A O 1
ATOM 751 N N . GLY A 1 95 ? 0.187 6.500 -3.243 1.00 55.59 95 GLY A N 1
ATOM 752 C CA . GLY A 1 95 ? -0.734 6.849 -2.178 1.00 55.59 95 GLY A CA 1
ATOM 753 C C . GLY A 1 95 ? -1.398 5.560 -1.731 1.00 55.59 95 GLY A C 1
ATOM 754 O O . GLY A 1 95 ? -2.235 5.053 -2.464 1.00 55.59 95 GLY A O 1
ATOM 755 N N . GLU A 1 96 ? -0.947 5.030 -0.594 1.00 49.28 96 GLU A N 1
ATOM 756 C CA . GLU A 1 96 ? -1.621 4.126 0.356 1.00 49.28 96 GLU A CA 1
ATOM 757 C C . GLU A 1 96 ? -0.581 3.161 0.949 1.00 49.28 96 GLU A C 1
ATOM 759 O O . GLU A 1 96 ? 0.108 2.423 0.243 1.00 49.28 96 GLU A O 1
ATOM 764 N N . GLU A 1 97 ? -0.436 3.232 2.273 1.00 53.06 97 GLU A N 1
ATOM 765 C CA . GLU A 1 97 ? 0.480 2.427 3.076 1.00 53.06 97 GLU A CA 1
ATOM 766 C C . GLU A 1 97 ? 0.384 0.938 2.713 1.00 53.06 97 GLU A C 1
ATOM 768 O O . GLU A 1 97 ? -0.707 0.381 2.571 1.00 53.06 97 GLU A O 1
ATOM 773 N N . MET A 1 98 ? 1.543 0.284 2.591 1.00 48.88 98 MET A N 1
ATOM 774 C CA . MET A 1 98 ? 1.639 -1.165 2.448 1.00 48.88 98 MET A CA 1
ATOM 775 C C . ME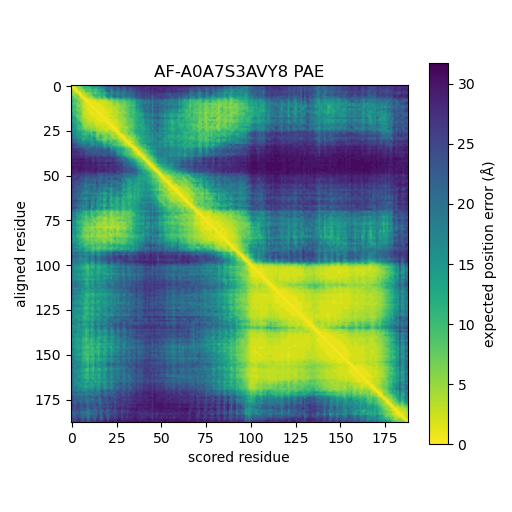T A 1 98 ? 1.033 -1.810 3.703 1.00 48.88 98 MET A C 1
ATOM 777 O O . MET A 1 98 ? 1.635 -1.873 4.768 1.00 48.88 98 MET A O 1
ATOM 781 N N . PHE A 1 99 ? -0.228 -2.172 3.520 1.00 57.84 99 PHE A N 1
ATOM 782 C CA . PHE A 1 99 ? -1.269 -2.665 4.407 1.00 57.84 99 PHE A CA 1
ATOM 783 C C . PHE A 1 99 ? -0.819 -3.486 5.630 1.00 57.84 99 PHE A C 1
ATOM 785 O O . PHE A 1 99 ? -0.896 -4.714 5.631 1.00 57.84 99 PHE A O 1
ATOM 792 N N . THR A 1 100 ? -0.490 -2.810 6.730 1.00 65.06 100 THR A N 1
ATOM 793 C CA . THR A 1 100 ? -0.743 -3.357 8.070 1.00 65.06 100 THR A CA 1
ATOM 794 C C . THR A 1 100 ? -2.140 -2.887 8.471 1.00 65.06 100 THR A C 1
ATOM 796 O O . THR A 1 100 ? -2.377 -1.684 8.580 1.00 65.06 100 THR A O 1
ATOM 799 N N . PHE A 1 101 ? -3.103 -3.802 8.616 1.00 82.06 101 PHE A N 1
ATOM 800 C CA . PHE A 1 101 ? -4.469 -3.455 9.027 1.00 82.06 101 PHE A CA 1
ATOM 801 C C . PHE A 1 101 ? -4.430 -2.815 10.422 1.00 82.06 101 PHE A C 1
ATOM 803 O O . PHE A 1 101 ? -4.332 -3.527 11.410 1.00 82.06 101 PHE A O 1
ATOM 810 N N . ASN A 1 102 ? -4.485 -1.482 10.506 1.00 88.50 102 ASN A N 1
ATOM 811 C CA . ASN A 1 102 ? -4.481 -0.761 11.777 1.00 88.50 102 ASN A CA 1
ATOM 812 C C . ASN A 1 102 ? -5.881 -0.171 12.054 1.00 88.50 102 ASN A C 1
ATOM 814 O O . ASN A 1 102 ? -6.266 0.818 11.418 1.00 88.50 102 ASN A O 1
ATOM 818 N N . PRO A 1 103 ? -6.661 -0.747 12.991 1.00 90.56 103 PRO A N 1
ATOM 819 C CA . PRO A 1 103 ? -8.028 -0.325 13.265 1.00 90.56 103 PRO A CA 1
ATOM 820 C C . PRO A 1 103 ? -8.104 1.093 13.851 1.00 90.56 103 PRO A C 1
ATOM 822 O O . PRO A 1 103 ? -9.057 1.816 13.557 1.00 90.56 103 PRO A O 1
ATOM 825 N N . TYR A 1 104 ? -7.085 1.533 14.600 1.00 91.31 104 TYR A N 1
ATOM 826 C CA . TYR A 1 104 ? -7.012 2.888 15.154 1.00 91.31 104 TYR A CA 1
ATOM 827 C C . TYR A 1 104 ? -6.831 3.933 14.048 1.00 91.31 104 TYR A C 1
ATOM 829 O O . TYR A 1 104 ? -7.568 4.920 13.993 1.00 91.31 104 TYR A O 1
ATOM 837 N N . ARG A 1 105 ? -5.935 3.673 13.085 1.00 90.75 105 ARG A N 1
ATOM 838 C CA . ARG A 1 105 ? -5.736 4.551 11.918 1.00 90.75 105 ARG A CA 1
ATOM 839 C C . ARG A 1 105 ? -6.958 4.603 11.006 1.00 90.75 105 ARG A C 1
ATOM 841 O O . ARG A 1 105 ? -7.333 5.688 10.571 1.00 90.75 105 ARG A O 1
ATOM 848 N N . ILE A 1 106 ? -7.616 3.467 10.764 1.00 90.38 106 ILE A N 1
ATOM 849 C CA . ILE A 1 106 ? -8.833 3.399 9.933 1.00 90.38 106 ILE A CA 1
ATOM 850 C C . ILE A 1 106 ? -9.968 4.238 10.537 1.00 90.38 106 ILE A C 1
ATOM 852 O O . ILE A 1 106 ? -10.706 4.903 9.809 1.00 90.38 106 ILE A O 1
ATOM 856 N N . LEU A 1 107 ? -10.109 4.229 11.864 1.00 91.31 107 LEU A N 1
ATOM 857 C CA . LEU A 1 107 ? -11.097 5.039 12.580 1.00 91.31 107 LEU A CA 1
ATOM 858 C C . LEU A 1 107 ? -10.615 6.471 12.878 1.00 91.31 107 LEU A C 1
ATOM 860 O O . LEU A 1 107 ? -11.404 7.270 13.384 1.00 91.31 107 LEU A O 1
ATOM 864 N N . ALA A 1 108 ? -9.370 6.808 12.523 1.00 90.00 108 ALA A N 1
ATOM 865 C CA . ALA A 1 108 ? -8.715 8.086 12.804 1.00 90.00 108 ALA A CA 1
ATOM 866 C C . ALA A 1 108 ? -8.746 8.468 14.299 1.00 90.00 108 ALA A C 1
ATOM 868 O O . ALA A 1 108 ? -9.101 9.592 14.662 1.00 90.00 108 ALA A O 1
ATOM 869 N N . ILE A 1 109 ? -8.398 7.509 15.156 1.00 92.69 109 ILE A N 1
ATOM 870 C CA . ILE A 1 109 ? -8.307 7.644 16.616 1.00 92.69 109 ILE A CA 1
ATOM 871 C C . ILE A 1 109 ? -6.903 7.270 17.102 1.00 92.69 109 ILE A C 1
ATOM 873 O O . ILE A 1 109 ? -6.151 6.601 16.394 1.00 92.69 109 ILE A O 1
ATOM 877 N N . GLU A 1 110 ? -6.558 7.704 18.313 1.00 90.75 110 GLU A N 1
ATOM 878 C CA . GLU A 1 110 ? -5.304 7.322 18.964 1.00 90.75 110 GLU A CA 1
ATOM 879 C C . GLU A 1 110 ? -5.358 5.882 19.498 1.00 90.75 110 GLU A C 1
ATOM 881 O O . GLU A 1 110 ? -6.428 5.339 19.796 1.00 90.75 110 GLU A O 1
ATOM 886 N N . GLU A 1 111 ? -4.186 5.260 19.611 1.00 86.81 111 GLU A N 1
ATOM 887 C CA . GLU A 1 111 ? -4.029 3.935 20.209 1.00 86.81 111 GLU A CA 1
ATOM 888 C C . GLU A 1 111 ? -4.391 4.006 21.704 1.00 86.81 111 GLU A C 1
ATOM 890 O O . GLU A 1 111 ? -3.912 4.879 22.425 1.00 86.81 111 GLU A O 1
ATOM 895 N N . GLY A 1 112 ? -5.274 3.118 22.173 1.00 85.19 112 GLY A N 1
ATOM 896 C CA . GLY A 1 112 ? -5.781 3.145 23.554 1.00 85.19 112 GLY A CA 1
ATOM 897 C C . GLY A 1 112 ? -7.013 4.032 23.790 1.00 85.19 112 GLY A C 1
ATOM 898 O O . GLY A 1 112 ? -7.370 4.284 24.942 1.00 85.19 112 GLY A O 1
ATOM 899 N N . ALA A 1 113 ? -7.685 4.490 22.728 1.00 89.69 113 ALA A N 1
ATOM 900 C CA . ALA A 1 113 ? -8.939 5.236 22.833 1.00 89.69 113 ALA A CA 1
ATOM 901 C C . ALA A 1 113 ? -10.026 4.483 23.626 1.00 89.69 113 ALA A C 1
ATOM 903 O O . ALA A 1 113 ? -10.145 3.256 23.594 1.00 89.69 113 ALA A O 1
ATOM 904 N N . THR A 1 114 ? -10.881 5.243 24.307 1.00 92.75 114 THR A N 1
ATOM 905 C CA . THR A 1 114 ? -11.985 4.690 25.098 1.00 92.75 114 THR A CA 1
ATOM 906 C C . THR A 1 114 ? -13.078 4.083 24.201 1.00 92.75 114 THR A C 1
ATOM 908 O O . THR A 1 114 ? -13.293 4.541 23.073 1.00 92.75 114 THR A O 1
ATOM 911 N N . PRO A 1 115 ? -13.880 3.115 24.691 1.00 91.06 115 PRO A N 1
ATOM 912 C CA . PRO A 1 115 ? -14.983 2.532 23.911 1.00 91.06 115 PRO A CA 1
ATOM 913 C C . PRO A 1 115 ? -16.020 3.576 23.454 1.00 91.06 115 PRO A C 1
ATOM 915 O O . PRO A 1 115 ? -16.670 3.420 22.417 1.00 91.06 115 PRO A O 1
ATOM 918 N N . SER A 1 116 ? -16.161 4.676 24.200 1.00 92.25 116 SER A N 1
ATOM 919 C CA . SER A 1 116 ? -17.018 5.806 23.824 1.00 92.25 116 SER A CA 1
ATOM 920 C C . SER A 1 116 ? -16.497 6.534 22.577 1.00 92.25 116 SER A C 1
ATOM 922 O O . SER A 1 116 ? -17.270 6.857 21.668 1.00 92.25 116 SER A O 1
ATOM 924 N N . GLU A 1 117 ? -15.183 6.751 22.496 1.00 93.50 117 GLU A N 1
ATOM 925 C CA . GLU A 1 117 ? -14.521 7.398 21.359 1.00 93.50 117 GLU A CA 1
ATOM 926 C C . GLU A 1 117 ? -14.556 6.517 20.113 1.00 93.50 117 GLU A C 1
ATOM 928 O O . GLU A 1 117 ? -14.921 7.008 19.044 1.00 93.50 117 GLU A O 1
ATOM 933 N N . ILE A 1 118 ? -14.303 5.213 20.262 1.00 93.94 118 ILE A N 1
ATOM 934 C CA . ILE A 1 118 ? -14.397 4.225 19.175 1.00 93.94 118 ILE A CA 1
ATOM 935 C C . ILE A 1 118 ? -15.798 4.249 18.549 1.00 93.94 118 ILE A C 1
ATOM 937 O O . ILE A 1 118 ? -15.954 4.390 17.333 1.00 93.94 118 ILE A O 1
ATOM 941 N N . LYS A 1 119 ? -16.848 4.216 19.380 1.00 93.81 119 LYS A N 1
ATOM 942 C CA . LYS A 1 119 ? -18.243 4.269 18.915 1.00 93.81 119 LYS A CA 1
ATOM 943 C C . LYS A 1 119 ? -18.576 5.585 18.210 1.00 93.81 119 LYS A C 1
ATOM 945 O O . LYS A 1 119 ? -19.332 5.599 17.233 1.00 93.81 119 LYS A O 1
ATOM 950 N N . LYS A 1 120 ? -18.040 6.706 18.698 1.00 94.56 120 LYS A N 1
ATOM 951 C CA . LYS A 1 120 ? -18.235 8.030 18.090 1.00 94.56 120 LYS A CA 1
ATOM 952 C C . LYS A 1 120 ? -17.531 8.130 16.734 1.00 94.56 120 LYS A C 1
ATOM 954 O O . LYS A 1 120 ? -18.138 8.612 15.776 1.00 94.56 120 LYS A O 1
ATOM 959 N N . ALA A 1 121 ? -16.295 7.645 16.643 1.00 94.94 121 ALA A N 1
ATOM 960 C CA . ALA A 1 121 ? -15.510 7.612 15.415 1.00 94.94 121 ALA A CA 1
ATOM 961 C C . ALA A 1 121 ? -16.168 6.725 14.350 1.00 94.94 121 ALA A C 1
ATOM 963 O O . ALA A 1 121 ? -16.387 7.176 13.225 1.00 94.94 121 ALA A O 1
ATOM 964 N N . TYR A 1 122 ? -16.610 5.522 14.731 1.00 95.06 122 TYR A N 1
ATOM 965 C CA . TYR A 1 122 ? -17.333 4.611 13.843 1.00 95.06 122 TYR A CA 1
ATOM 966 C C . TYR A 1 122 ? -18.583 5.257 13.239 1.00 95.06 122 TYR A C 1
ATOM 968 O O . TYR A 1 122 ? -18.789 5.195 12.027 1.00 95.06 122 TYR A O 1
ATOM 976 N N . ARG A 1 123 ? -19.395 5.949 14.050 1.00 94.31 123 ARG A N 1
ATOM 977 C CA . ARG A 1 123 ? -20.583 6.669 13.556 1.00 94.31 123 ARG A CA 1
ATOM 978 C C . ARG A 1 123 ? -20.218 7.746 12.536 1.00 94.31 123 ARG A C 1
ATOM 980 O O . ARG A 1 123 ? -20.891 7.867 11.516 1.00 94.31 123 ARG A O 1
ATOM 987 N N . LYS A 1 124 ? -19.156 8.513 12.795 1.00 94.38 124 LYS A N 1
ATOM 988 C CA . LYS A 1 124 ? -18.685 9.574 11.895 1.00 94.38 124 LYS A CA 1
ATOM 989 C C . LYS A 1 124 ? -18.228 9.002 10.548 1.00 94.38 124 LYS A C 1
ATOM 991 O O . LYS A 1 124 ? -18.664 9.486 9.507 1.00 94.38 124 LYS A O 1
ATOM 996 N N . MET A 1 125 ? -17.405 7.954 10.574 1.00 92.94 125 MET A N 1
ATOM 997 C CA . MET A 1 125 ? -16.860 7.320 9.368 1.00 92.94 125 MET A CA 1
ATOM 998 C C . MET A 1 125 ? -17.928 6.549 8.581 1.00 92.94 125 MET A C 1
ATOM 1000 O O . MET A 1 125 ? -17.967 6.631 7.357 1.00 92.94 125 MET A O 1
ATOM 1004 N N . SER A 1 126 ? -18.857 5.880 9.269 1.00 92.50 126 SER A N 1
ATOM 1005 C CA . SER A 1 126 ? -19.967 5.155 8.632 1.00 92.50 126 SER A CA 1
ATOM 1006 C C . SER A 1 126 ? -20.889 6.081 7.847 1.00 92.50 126 SER A C 1
ATOM 1008 O O . SER A 1 126 ? -21.350 5.713 6.775 1.00 92.50 126 SER A O 1
ATOM 1010 N N . VAL A 1 127 ? -21.147 7.292 8.353 1.00 93.06 127 VAL A N 1
ATOM 1011 C CA . VAL A 1 127 ? -21.949 8.292 7.633 1.00 93.06 127 VAL A CA 1
ATOM 1012 C C . VAL A 1 127 ? -21.186 8.866 6.439 1.00 93.06 127 VAL A C 1
ATOM 1014 O O . VAL A 1 127 ? -21.811 9.175 5.426 1.00 93.06 127 VAL A O 1
ATOM 1017 N N . LEU A 1 128 ? -19.863 9.016 6.546 1.00 90.81 128 LEU A N 1
ATOM 1018 C CA . LEU A 1 128 ? -19.018 9.537 5.471 1.00 90.81 128 LEU A CA 1
ATOM 1019 C C . LEU A 1 128 ? -18.956 8.571 4.280 1.00 90.81 128 LEU A C 1
ATOM 1021 O O . LEU A 1 128 ? -19.144 8.992 3.142 1.00 90.81 128 LEU A O 1
ATOM 1025 N N . TYR A 1 129 ? -18.756 7.279 4.553 1.00 92.75 129 TYR A N 1
ATOM 1026 C CA . TYR A 1 129 ? -18.579 6.234 3.538 1.00 92.75 129 TYR A CA 1
ATOM 1027 C C . TYR A 1 129 ? -19.841 5.402 3.272 1.00 92.75 129 TYR A C 1
ATOM 1029 O O . TYR A 1 129 ? -19.767 4.339 2.663 1.00 92.75 129 TYR A O 1
ATOM 1037 N N . HIS A 1 130 ? -21.014 5.864 3.713 1.00 90.62 130 HIS A N 1
ATOM 1038 C CA . HIS A 1 130 ? -22.262 5.125 3.529 1.00 90.62 130 HIS A CA 1
ATOM 1039 C C . HIS A 1 130 ? -22.564 4.901 2.030 1.00 90.62 130 HIS A C 1
ATOM 1041 O O . HIS A 1 130 ? -22.474 5.867 1.259 1.00 90.62 130 HIS A O 1
ATOM 1047 N N . PRO A 1 131 ? -22.980 3.689 1.606 1.00 90.88 131 PRO A N 1
ATOM 1048 C CA . PRO A 1 131 ? -23.244 3.384 0.195 1.00 90.88 131 PRO A CA 1
ATOM 1049 C C . PRO A 1 131 ? -24.385 4.221 -0.402 1.00 90.88 131 PRO A C 1
ATOM 1051 O O . PRO A 1 131 ? -24.335 4.570 -1.574 1.00 90.88 131 PRO A O 1
ATOM 1054 N N . ASP A 1 132 ? -25.371 4.614 0.412 1.00 91.62 132 ASP A N 1
ATOM 1055 C CA . ASP A 1 132 ? -26.482 5.487 -0.016 1.00 91.62 132 ASP A CA 1
ATOM 1056 C C . ASP A 1 132 ? -26.017 6.901 -0.406 1.00 91.62 132 ASP A C 1
ATOM 1058 O O . ASP A 1 132 ? -26.530 7.500 -1.343 1.00 91.62 132 ASP A O 1
ATOM 1062 N N . LYS A 1 133 ? -25.005 7.440 0.291 1.00 90.25 133 LYS A N 1
ATOM 1063 C CA . LYS A 1 133 ? -24.472 8.783 0.006 1.00 90.25 133 LYS A CA 1
ATOM 1064 C C . LYS A 1 133 ? -23.430 8.784 -1.108 1.00 90.25 133 LYS A C 1
ATOM 1066 O O . LYS A 1 133 ? -23.197 9.827 -1.710 1.00 90.25 133 LYS A O 1
ATOM 1071 N N . ASN A 1 134 ? -22.809 7.633 -1.365 1.00 90.25 134 ASN A N 1
ATOM 1072 C CA . ASN A 1 134 ? -21.753 7.460 -2.358 1.00 90.25 134 ASN A CA 1
ATOM 1073 C C . ASN A 1 134 ? -22.116 6.344 -3.357 1.00 90.25 134 ASN A C 1
ATOM 1075 O O . ASN A 1 134 ? -21.398 5.340 -3.440 1.00 90.25 134 ASN A O 1
ATOM 1079 N N . PRO A 1 135 ? -23.222 6.479 -4.111 1.00 88.81 135 PRO A N 1
ATOM 1080 C CA . PRO A 1 135 ? -23.627 5.457 -5.064 1.00 88.81 135 PRO A CA 1
ATOM 1081 C C . PRO A 1 135 ? -22.566 5.298 -6.162 1.00 88.81 135 PRO A C 1
ATOM 1083 O O . PRO A 1 135 ? -22.127 6.274 -6.767 1.00 88.81 135 PRO A O 1
ATOM 1086 N N . GLY A 1 136 ? -22.147 4.057 -6.417 1.00 84.69 136 GLY A N 1
ATOM 1087 C CA . GLY A 1 136 ? -21.200 3.722 -7.487 1.00 84.69 136 GLY A CA 1
ATOM 1088 C C . GLY A 1 136 ? -19.725 4.022 -7.192 1.00 84.69 136 GLY A C 1
ATOM 1089 O O . GLY A 1 136 ? -18.888 3.788 -8.060 1.00 8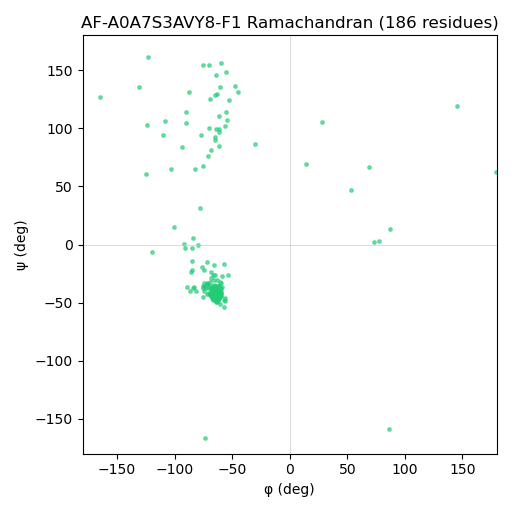4.69 136 GLY A O 1
ATOM 1090 N N . ASN A 1 137 ? -19.377 4.498 -5.990 1.00 85.75 137 ASN A N 1
ATOM 1091 C CA . ASN A 1 137 ? -17.979 4.670 -5.604 1.00 85.75 137 ASN A CA 1
ATOM 1092 C C . ASN A 1 137 ? -17.432 3.402 -4.927 1.00 85.75 137 ASN A C 1
ATOM 1094 O O . ASN A 1 137 ? -17.689 3.133 -3.752 1.00 85.75 137 ASN A O 1
ATOM 1098 N N . THR A 1 138 ? -16.624 2.656 -5.676 1.00 85.38 138 THR A N 1
ATOM 1099 C CA . THR A 1 138 ? -15.970 1.420 -5.231 1.00 85.38 138 THR A CA 1
ATOM 1100 C C . THR A 1 138 ? -15.036 1.638 -4.035 1.00 85.38 138 THR A C 1
ATOM 1102 O O . THR A 1 138 ? -15.014 0.842 -3.097 1.00 85.38 138 THR A O 1
ATOM 1105 N N . THR A 1 139 ? -14.325 2.767 -4.004 1.00 84.75 139 THR A N 1
ATOM 1106 C CA . THR A 1 139 ? -13.400 3.105 -2.911 1.00 84.75 139 THR A CA 1
ATOM 1107 C C . THR A 1 139 ? -14.134 3.370 -1.594 1.00 84.75 139 THR A C 1
ATOM 1109 O O . THR A 1 139 ? -13.685 2.924 -0.539 1.00 84.75 139 THR A O 1
ATOM 1112 N N . ALA A 1 140 ? -15.301 4.024 -1.642 1.00 85.19 140 ALA A N 1
ATOM 1113 C CA . ALA A 1 140 ? -16.110 4.298 -0.454 1.00 85.19 140 ALA A CA 1
ATOM 1114 C C . ALA A 1 140 ? -16.667 3.003 0.155 1.00 85.19 140 ALA A C 1
ATOM 1116 O O . ALA A 1 140 ? -16.657 2.839 1.373 1.00 85.19 140 ALA A O 1
ATOM 1117 N N . GLN A 1 141 ? -17.081 2.052 -0.685 1.00 87.00 141 GLN A N 1
ATOM 1118 C CA . GLN A 1 141 ? -17.524 0.733 -0.237 1.00 87.00 141 GLN A CA 1
ATOM 1119 C C . GLN A 1 141 ? -16.391 -0.052 0.439 1.00 87.00 141 GLN A C 1
ATOM 1121 O O . GLN A 1 141 ? -16.596 -0.624 1.511 1.00 87.00 141 GLN A O 1
ATOM 1126 N N . ASP A 1 142 ? -15.188 -0.050 -0.140 1.00 87.50 142 ASP A N 1
ATOM 1127 C CA . ASP A 1 142 ? -14.032 -0.728 0.455 1.00 87.50 142 ASP A CA 1
ATOM 1128 C C . ASP A 1 142 ? -13.623 -0.092 1.794 1.00 87.50 142 ASP A C 1
ATOM 1130 O O . ASP A 1 142 ? -13.334 -0.805 2.759 1.00 87.50 142 ASP A O 1
ATOM 1134 N N . LEU A 1 143 ? -13.656 1.240 1.897 1.00 88.81 143 LEU A N 1
ATOM 1135 C CA . LEU A 1 143 ? -13.418 1.953 3.155 1.00 88.81 143 LEU A CA 1
ATOM 1136 C C . LEU A 1 143 ? -14.500 1.657 4.200 1.00 88.81 143 LEU A C 1
ATOM 1138 O O . LEU A 1 143 ? -14.173 1.458 5.367 1.00 88.81 143 LEU A O 1
ATOM 1142 N N . PHE A 1 144 ? -15.769 1.556 3.801 1.00 91.81 144 PHE A N 1
ATOM 1143 C CA . PHE A 1 144 ? -16.865 1.205 4.704 1.00 91.81 144 PHE A CA 1
ATOM 1144 C C . PHE A 1 144 ? -16.680 -0.188 5.322 1.00 91.81 144 PHE A C 1
ATOM 1146 O O . PHE A 1 144 ? -16.820 -0.350 6.536 1.00 91.81 144 PHE A O 1
ATOM 1153 N N . ILE A 1 145 ? -16.289 -1.178 4.512 1.00 90.75 145 ILE A N 1
ATOM 1154 C CA . ILE A 1 145 ? -15.983 -2.536 4.989 1.00 90.75 145 ILE A CA 1
ATOM 1155 C C . ILE A 1 145 ? -14.811 -2.505 5.982 1.00 90.75 145 ILE A C 1
ATOM 1157 O O . ILE A 1 145 ? -14.891 -3.114 7.050 1.00 90.75 145 ILE A O 1
ATOM 1161 N N . LYS A 1 146 ? -13.743 -1.754 5.678 1.00 90.88 146 LYS A N 1
ATOM 1162 C CA . LYS A 1 146 ? -12.588 -1.590 6.580 1.00 90.88 146 LYS A CA 1
ATOM 1163 C C . LYS A 1 146 ? -12.982 -0.934 7.908 1.00 90.88 146 LYS A C 1
ATOM 1165 O O . LYS A 1 146 ? -12.541 -1.394 8.956 1.00 90.88 146 LYS A O 1
ATOM 1170 N N . VAL A 1 147 ? -13.822 0.102 7.875 1.00 93.50 147 VAL A N 1
ATOM 1171 C CA . VAL A 1 147 ? -14.329 0.805 9.068 1.00 93.50 147 VAL A CA 1
ATOM 1172 C C . VAL A 1 147 ? -15.180 -0.117 9.940 1.00 93.50 147 VAL A C 1
ATOM 1174 O O . VAL A 1 147 ? -15.030 -0.108 11.161 1.00 93.50 147 VAL A O 1
ATOM 1177 N N . ALA A 1 148 ? -16.042 -0.935 9.330 1.00 92.56 148 ALA A N 1
ATOM 1178 C CA . ALA A 1 148 ? -16.832 -1.930 10.049 1.00 92.56 148 ALA A CA 1
ATOM 1179 C C . ALA A 1 148 ? -15.935 -2.975 10.728 1.00 92.56 148 ALA A C 1
ATOM 1181 O O . ALA A 1 148 ? -16.073 -3.196 11.931 1.00 92.56 148 ALA A O 1
ATOM 1182 N N . LYS A 1 149 ? -14.955 -3.525 9.993 1.00 91.69 149 LYS A N 1
ATOM 1183 C CA . LYS A 1 149 ? -13.976 -4.473 10.542 1.00 91.69 149 LYS A CA 1
ATOM 1184 C C . LYS A 1 149 ? -13.172 -3.846 11.685 1.00 91.69 149 LYS A C 1
ATOM 1186 O O . LYS A 1 149 ? -13.011 -4.461 12.727 1.00 91.69 149 LYS A O 1
ATOM 1191 N N . ALA A 1 150 ? -12.702 -2.607 11.537 1.00 92.62 150 ALA A N 1
ATOM 1192 C CA . ALA A 1 150 ? -11.946 -1.917 12.584 1.00 92.62 150 ALA A CA 1
ATOM 1193 C C . ALA A 1 150 ? -12.748 -1.752 13.885 1.00 92.62 150 ALA A C 1
ATOM 1195 O O . ALA A 1 150 ? -12.214 -1.964 14.970 1.00 92.62 150 ALA A O 1
ATOM 1196 N N . HIS A 1 151 ? -14.034 -1.409 13.781 1.00 94.00 151 HIS A N 1
ATOM 1197 C CA . HIS A 1 151 ? -14.909 -1.304 14.946 1.00 94.00 151 HIS A CA 1
ATOM 1198 C C . HIS A 1 151 ? -15.135 -2.661 15.620 1.00 94.00 151 HIS A C 1
ATOM 1200 O O . HIS A 1 151 ? -15.079 -2.734 16.843 1.00 94.00 151 HIS A O 1
ATOM 1206 N N . GLU A 1 152 ? -15.375 -3.724 14.849 1.00 91.94 152 GLU A N 1
ATOM 1207 C CA . GLU A 1 152 ? -15.553 -5.084 15.377 1.00 91.94 152 GLU A CA 1
ATOM 1208 C C . GLU A 1 152 ? -14.341 -5.523 16.206 1.00 91.94 152 GLU A C 1
ATOM 1210 O O . GLU A 1 152 ? -14.491 -5.909 17.363 1.00 91.94 152 GLU A O 1
ATOM 1215 N N . VAL A 1 153 ? -13.140 -5.315 15.662 1.00 92.06 153 VAL A N 1
ATOM 1216 C CA . VAL A 1 153 ? -11.869 -5.690 16.298 1.00 92.06 153 VAL A CA 1
ATOM 1217 C C . VAL A 1 153 ? -11.624 -4.970 17.619 1.00 92.06 153 VAL A C 1
ATOM 1219 O O . VAL A 1 153 ? -11.100 -5.572 18.551 1.00 92.06 153 VAL A O 1
ATOM 1222 N N . LEU A 1 154 ? -11.990 -3.690 17.705 1.00 91.38 154 LEU A N 1
ATOM 1223 C CA . LEU A 1 154 ? -11.815 -2.896 18.924 1.00 91.38 154 LEU A CA 1
ATOM 1224 C C . LEU A 1 154 ? -12.961 -3.060 19.931 1.00 91.38 154 LEU A C 1
ATOM 1226 O O . LEU A 1 154 ? -12.829 -2.606 21.066 1.00 91.38 154 LEU A O 1
ATOM 1230 N N . THR A 1 155 ? -14.093 -3.640 19.520 1.00 90.81 155 THR A N 1
ATOM 1231 C CA . THR A 1 155 ? -15.263 -3.826 20.391 1.00 90.81 155 THR A CA 1
ATOM 1232 C C . THR A 1 155 ? -15.173 -5.121 21.186 1.00 90.81 155 THR A C 1
ATOM 1234 O O . THR A 1 155 ? -15.560 -5.123 22.354 1.00 90.81 155 THR A O 1
ATOM 1237 N N . ASP A 1 156 ? -14.700 -6.207 20.569 1.00 91.75 156 ASP A N 1
ATOM 1238 C CA . ASP A 1 156 ? -14.503 -7.477 21.263 1.00 91.75 156 ASP A CA 1
ATOM 1239 C C . ASP A 1 156 ? -13.113 -7.547 21.911 1.00 91.75 156 ASP A C 1
ATOM 1241 O O . ASP A 1 156 ? -12.085 -7.250 21.300 1.00 91.75 156 ASP A O 1
ATOM 1245 N N . GLU A 1 157 ? -13.091 -7.938 23.183 1.00 90.25 157 GLU A N 1
ATOM 1246 C CA . GLU A 1 157 ? -11.873 -7.973 23.991 1.00 90.25 157 GLU A CA 1
ATOM 1247 C C . GLU A 1 157 ? -10.900 -9.031 23.464 1.00 90.25 157 GLU A C 1
ATOM 1249 O O . GLU A 1 157 ? -9.698 -8.782 23.388 1.00 90.25 157 GLU A O 1
ATOM 1254 N N . ALA A 1 158 ? -11.421 -10.182 23.024 1.00 90.38 158 ALA A N 1
ATOM 1255 C CA . ALA A 1 158 ? -10.599 -11.264 22.495 1.00 90.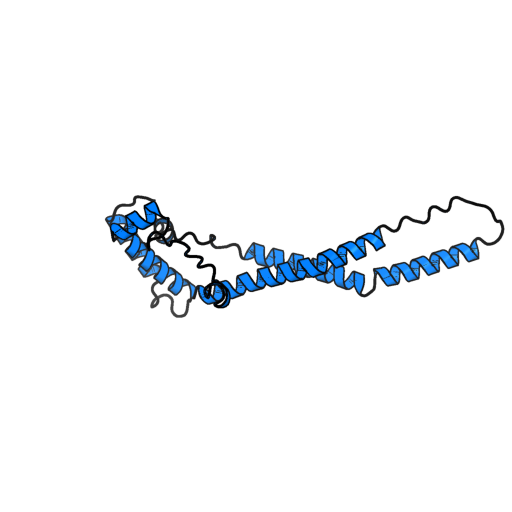38 158 ALA A CA 1
ATOM 1256 C C . ALA A 1 158 ? -9.912 -10.863 21.180 1.00 90.38 158 ALA A C 1
ATOM 1258 O O . ALA A 1 158 ? -8.715 -11.100 21.000 1.00 90.38 158 ALA A O 1
ATOM 1259 N N . THR A 1 159 ? -10.637 -10.214 20.262 1.00 90.50 159 THR A N 1
ATOM 1260 C CA . THR A 1 159 ? -10.048 -9.715 19.009 1.00 90.50 159 THR A CA 1
ATOM 1261 C C . THR A 1 159 ? -9.086 -8.555 19.236 1.00 90.50 159 THR A C 1
ATOM 1263 O O . THR A 1 159 ? -8.099 -8.438 18.506 1.00 90.50 159 THR A O 1
ATOM 1266 N N . ARG A 1 160 ? -9.332 -7.720 20.253 1.00 90.88 160 ARG A N 1
ATOM 1267 C CA . ARG A 1 160 ? -8.432 -6.626 20.629 1.00 90.88 160 ARG A CA 1
ATOM 1268 C C . ARG A 1 160 ? -7.110 -7.157 21.172 1.00 90.88 160 ARG A C 1
ATOM 1270 O O . ARG A 1 160 ? -6.060 -6.745 20.687 1.00 90.88 160 ARG A O 1
ATOM 1277 N N . GLU A 1 161 ? -7.153 -8.114 22.096 1.00 90.44 161 GLU A N 1
ATOM 1278 C CA . GLU A 1 161 ? -5.948 -8.754 22.637 1.00 90.44 161 GLU A CA 1
ATOM 1279 C C . GLU A 1 161 ? -5.150 -9.464 21.529 1.00 90.44 161 GLU A C 1
ATOM 1281 O O . GLU A 1 161 ? -3.928 -9.330 21.440 1.00 90.44 161 GLU A O 1
ATOM 1286 N N . ASN A 1 162 ? -5.838 -10.170 20.624 1.00 89.69 162 ASN A N 1
ATOM 1287 C CA . ASN A 1 162 ? -5.205 -10.803 19.467 1.00 89.69 162 ASN A CA 1
ATOM 1288 C C . ASN A 1 162 ? -4.510 -9.786 18.557 1.00 89.69 162 ASN A C 1
ATOM 1290 O O . ASN A 1 162 ? -3.379 -10.023 18.123 1.00 89.69 162 ASN A O 1
ATOM 1294 N N . TYR A 1 163 ? -5.158 -8.651 18.295 1.00 89.19 163 TYR A N 1
ATOM 1295 C CA . TYR A 1 163 ? -4.575 -7.574 17.507 1.00 89.19 163 TYR A CA 1
ATOM 1296 C C . TYR A 1 163 ? -3.341 -6.971 18.191 1.00 89.19 163 TYR A C 1
ATOM 1298 O O . TYR A 1 163 ? -2.313 -6.799 17.544 1.00 89.19 163 TYR A O 1
ATOM 1306 N N . GLU A 1 164 ? -3.399 -6.712 19.497 1.00 87.62 164 GLU A N 1
ATOM 1307 C CA . GLU A 1 164 ? -2.263 -6.181 20.261 1.00 87.62 164 GLU A CA 1
ATOM 1308 C C . GLU A 1 164 ? -1.078 -7.156 20.296 1.00 87.62 164 GLU A C 1
ATOM 1310 O O . GLU A 1 164 ? 0.079 -6.741 20.229 1.00 87.62 164 GLU A O 1
ATOM 1315 N N . LYS A 1 165 ? -1.352 -8.463 20.354 1.00 87.38 165 LYS A N 1
ATOM 1316 C CA . LYS A 1 165 ? -0.324 -9.503 20.459 1.00 87.38 165 LYS A CA 1
ATOM 1317 C C . LYS A 1 165 ? 0.283 -9.921 19.118 1.00 87.38 165 LYS A C 1
ATOM 1319 O O . LYS A 1 165 ? 1.473 -10.229 19.063 1.00 87.38 165 LYS A O 1
ATOM 1324 N N . TYR A 1 166 ? -0.519 -9.979 18.056 1.00 85.19 166 TYR A N 1
ATOM 1325 C CA . TYR A 1 166 ? -0.117 -10.540 16.759 1.00 85.19 166 TYR A CA 1
ATOM 1326 C C . TYR A 1 166 ? -0.195 -9.543 15.597 1.00 85.19 166 TYR A C 1
ATOM 1328 O O . TYR A 1 166 ? 0.205 -9.886 14.488 1.00 85.19 166 TYR A O 1
ATOM 1336 N N . GLY A 1 167 ? -0.719 -8.333 15.813 1.00 84.62 167 GLY A N 1
ATOM 1337 C CA . GLY A 1 167 ? -0.974 -7.350 14.753 1.00 84.62 167 GLY A CA 1
ATOM 1338 C C . GLY A 1 167 ? -2.165 -7.696 13.852 1.00 84.62 167 GLY A C 1
ATOM 1339 O O . GLY A 1 167 ? -2.461 -6.955 12.916 1.00 84.62 167 GLY A O 1
ATOM 1340 N N . ASN A 1 168 ? -2.869 -8.797 14.138 1.00 83.81 168 ASN A N 1
ATOM 1341 C CA . ASN A 1 168 ? -3.988 -9.304 13.353 1.00 83.81 168 ASN A CA 1
ATOM 1342 C C . ASN A 1 168 ? -5.184 -9.622 14.264 1.00 83.81 168 ASN A C 1
ATOM 1344 O O . ASN A 1 168 ? -5.008 -10.274 15.294 1.00 83.81 168 ASN A O 1
ATOM 1348 N N . PRO A 1 169 ? -6.411 -9.235 13.874 1.00 82.56 169 PRO A N 1
ATOM 1349 C CA . PRO A 1 169 ? -7.600 -9.498 14.686 1.00 82.56 169 PRO A CA 1
ATOM 1350 C C . PRO A 1 169 ? -7.968 -10.980 14.781 1.00 82.56 169 PRO A C 1
ATOM 1352 O O . PRO A 1 169 ? -8.511 -11.431 15.785 1.00 82.56 169 PRO A O 1
ATOM 1355 N N . ASP A 1 170 ? -7.625 -11.736 13.743 1.00 82.06 170 ASP A N 1
ATOM 1356 C CA . ASP A 1 170 ? -7.903 -13.164 13.606 1.00 82.06 170 ASP A CA 1
ATOM 1357 C C . ASP A 1 170 ? -6.902 -14.038 14.409 1.00 82.06 170 ASP A C 1
ATOM 1359 O O . ASP A 1 170 ? -7.011 -15.264 14.435 1.00 82.06 170 ASP A O 1
ATOM 1363 N N . GLY A 1 171 ? -5.932 -13.411 15.093 1.00 80.94 171 GLY A N 1
ATOM 1364 C CA . GLY A 1 171 ? -4.936 -14.070 15.937 1.00 80.94 171 GLY A CA 1
ATOM 1365 C C . GLY A 1 171 ? -3.693 -14.550 15.184 1.00 80.94 171 GLY A C 1
ATOM 1366 O O . GLY A 1 171 ? -3.346 -14.058 14.109 1.00 80.94 171 GLY A O 1
ATOM 1367 N N . TYR A 1 172 ? -2.980 -15.509 15.781 1.00 75.81 172 TYR A N 1
ATOM 1368 C CA . TYR A 1 172 ? -1.790 -16.097 15.171 1.00 75.81 172 TYR A CA 1
ATOM 1369 C C . TYR A 1 172 ? -2.179 -16.956 13.965 1.00 75.81 172 TYR A C 1
ATOM 1371 O O . TYR A 1 172 ? -2.550 -18.124 14.101 1.00 75.81 172 TYR A O 1
ATOM 1379 N N . HIS A 1 173 ? -2.033 -16.406 12.765 1.00 69.69 173 HIS A N 1
ATOM 1380 C CA . HIS A 1 173 ? -1.926 -17.228 11.571 1.00 69.69 173 HIS A CA 1
ATOM 1381 C C . HIS A 1 173 ? -0.518 -17.801 11.532 1.00 69.69 173 HIS A C 1
ATOM 1383 O O . HIS A 1 173 ? 0.416 -17.169 11.040 1.00 69.69 173 HIS A O 1
ATOM 1389 N N . GLY A 1 174 ? -0.359 -19.015 12.058 1.00 72.25 174 GLY A N 1
ATOM 1390 C CA . GLY A 1 174 ? 0.792 -19.818 11.690 1.00 72.25 174 GLY A CA 1
ATOM 1391 C C . GLY A 1 174 ? 0.773 -19.920 10.176 1.00 72.25 174 GLY A C 1
ATOM 1392 O O . GLY A 1 174 ? -0.166 -20.483 9.615 1.00 72.25 174 GLY A O 1
ATOM 1393 N N . THR A 1 175 ? 1.762 -19.333 9.506 1.00 66.69 175 THR A N 1
ATOM 1394 C CA . THR A 1 175 ? 2.027 -19.607 8.101 1.00 66.69 175 THR A CA 1
ATOM 1395 C C . THR A 1 175 ? 2.369 -21.086 8.020 1.00 66.69 175 THR A C 1
ATOM 1397 O O . THR A 1 175 ? 3.530 -21.484 8.075 1.00 66.69 175 THR A O 1
ATOM 1400 N N . SER A 1 176 ? 1.342 -21.933 7.936 1.00 56.97 176 SER A N 1
ATOM 1401 C CA . SER A 1 176 ? 1.492 -23.331 7.589 1.00 56.97 176 SER A CA 1
ATOM 1402 C C . SER A 1 176 ? 1.860 -23.350 6.117 1.00 56.97 176 SER A C 1
ATOM 1404 O O . SER A 1 176 ? 1.036 -23.607 5.239 1.00 56.97 176 SER A O 1
ATOM 1406 N N . VAL A 1 177 ? 3.118 -23.025 5.838 1.00 67.12 177 VAL A N 1
ATOM 1407 C CA . VAL A 1 177 ? 3.766 -23.404 4.598 1.00 67.12 177 VAL A CA 1
ATOM 1408 C C . VAL A 1 177 ? 3.895 -24.915 4.705 1.00 67.12 177 VAL A C 1
ATOM 1410 O O . VAL A 1 177 ? 4.906 -25.454 5.149 1.00 67.12 177 VAL A O 1
ATOM 1413 N N . THR A 1 178 ? 2.804 -25.612 4.399 1.00 65.56 178 THR A N 1
ATOM 1414 C CA . THR A 1 17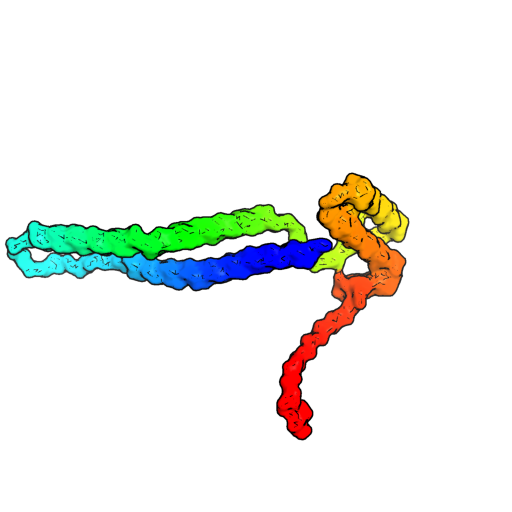8 ? 2.864 -27.032 4.115 1.00 65.56 178 THR A CA 1
ATOM 1415 C C . THR A 1 178 ? 3.701 -27.118 2.856 1.00 65.56 178 THR A C 1
ATOM 1417 O O . THR A 1 178 ? 3.250 -26.806 1.758 1.00 65.56 178 THR A O 1
ATOM 1420 N N . ILE A 1 179 ? 4.980 -27.445 3.037 1.00 74.19 179 ILE A N 1
ATOM 1421 C CA . ILE A 1 179 ? 5.835 -27.891 1.949 1.00 74.19 179 ILE A CA 1
ATOM 1422 C C . ILE A 1 179 ? 5.088 -29.089 1.370 1.00 74.19 179 ILE A C 1
ATOM 1424 O O . ILE A 1 179 ? 5.024 -30.143 2.000 1.00 74.19 179 ILE A O 1
ATOM 1428 N N . GLY A 1 180 ? 4.404 -28.881 0.246 1.00 75.31 180 GLY A N 1
ATOM 1429 C CA . GLY A 1 180 ? 3.631 -29.914 -0.422 1.00 75.31 180 GLY A CA 1
ATOM 1430 C C . GLY A 1 180 ? 4.591 -30.983 -0.911 1.00 75.31 180 GLY A C 1
ATOM 1431 O O . GLY A 1 180 ? 5.126 -30.876 -2.013 1.00 75.31 180 GLY A O 1
ATOM 1432 N N . PHE A 1 181 ? 4.861 -31.981 -0.072 1.00 78.94 181 PHE A N 1
ATOM 1433 C CA . PHE A 1 181 ? 5.687 -33.105 -0.468 1.00 78.94 181 PHE A CA 1
ATOM 1434 C C . PHE A 1 181 ? 4.906 -33.931 -1.498 1.00 78.94 181 PHE A C 1
ATOM 1436 O O . PHE A 1 181 ? 3.763 -34.316 -1.240 1.00 78.94 181 PHE A O 1
ATOM 1443 N N . PRO A 1 182 ? 5.479 -34.179 -2.685 1.00 78.88 182 PRO A N 1
ATOM 1444 C CA . PRO A 1 182 ? 4.817 -34.969 -3.710 1.00 78.88 182 PRO A CA 1
ATOM 1445 C C . PRO A 1 182 ? 4.609 -36.411 -3.224 1.00 78.88 182 PRO A C 1
ATOM 1447 O O . PRO A 1 182 ? 5.446 -36.969 -2.514 1.00 78.88 182 PRO A O 1
ATOM 1450 N N . SER A 1 183 ? 3.501 -37.027 -3.642 1.00 77.31 183 SER A N 1
ATOM 1451 C CA . SER A 1 183 ? 3.014 -38.327 -3.147 1.00 77.31 183 SER A CA 1
ATOM 1452 C C . SER A 1 183 ? 3.995 -39.500 -3.283 1.00 77.31 183 SER A C 1
ATOM 1454 O O . SER A 1 183 ? 3.814 -40.526 -2.636 1.00 77.31 183 SER A O 1
ATOM 1456 N N . TRP A 1 184 ? 5.038 -39.377 -4.108 1.00 84.25 184 TRP A N 1
ATOM 1457 C CA . TRP A 1 184 ? 6.066 -40.406 -4.270 1.00 84.25 184 TRP A CA 1
ATOM 1458 C C . TRP A 1 184 ? 7.080 -40.459 -3.113 1.00 84.25 184 TRP A C 1
ATOM 1460 O O . TRP A 1 184 ? 7.735 -41.483 -2.956 1.00 84.25 184 TRP A O 1
ATOM 1470 N N . LEU A 1 185 ? 7.211 -39.401 -2.300 1.00 82.94 185 LEU A N 1
ATOM 1471 C CA . LEU A 1 185 ? 8.175 -39.342 -1.188 1.00 82.94 185 LEU A CA 1
ATOM 1472 C C . LEU A 1 185 ? 7.627 -39.957 0.114 1.00 82.94 185 LEU A C 1
ATOM 1474 O O . LEU A 1 185 ? 8.394 -40.379 0.970 1.00 82.94 185 LEU A O 1
ATOM 1478 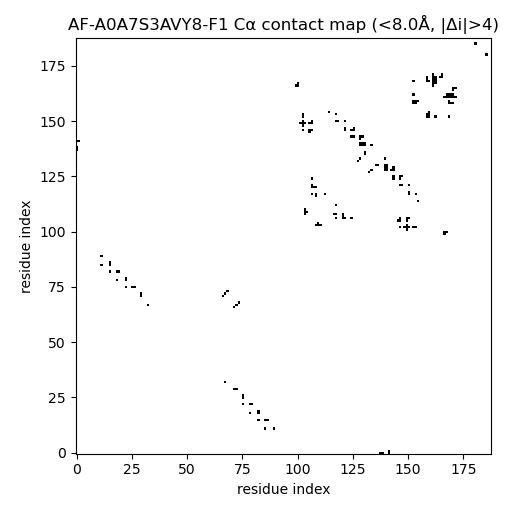N N . THR A 1 186 ? 6.305 -40.019 0.273 1.00 78.31 186 THR A N 1
ATOM 1479 C CA . THR A 1 186 ? 5.642 -40.513 1.495 1.00 78.31 186 THR A CA 1
ATOM 1480 C C . THR A 1 186 ? 5.341 -42.014 1.474 1.00 78.31 186 THR A C 1
ATOM 1482 O O . THR A 1 186 ? 4.813 -42.535 2.449 1.00 78.31 186 THR A O 1
ATOM 1485 N N . ASN A 1 187 ? 5.646 -42.703 0.370 1.00 69.19 187 ASN A N 1
ATOM 1486 C CA . ASN A 1 187 ? 5.390 -44.132 0.180 1.00 69.19 187 ASN A CA 1
ATOM 1487 C C . ASN A 1 187 ? 6.682 -44.950 0.350 1.00 69.19 187 ASN A C 1
ATOM 1489 O O . ASN A 1 187 ? 7.170 -45.539 -0.618 1.00 69.19 187 ASN A O 1
ATOM 1493 N N . GLN A 1 188 ? 7.244 -44.964 1.561 1.00 63.00 188 GLN A N 1
ATOM 1494 C CA . GLN A 1 188 ? 8.336 -45.863 1.952 1.00 63.00 188 GLN A CA 1
ATOM 1495 C C . GLN A 1 188 ? 7.967 -46.657 3.199 1.00 63.00 188 GLN A C 1
ATOM 1497 O O . GLN A 1 188 ? 7.360 -46.055 4.112 1.00 63.00 188 GLN A O 1
#

Mean predicted aligned error: 15.96 Å

Nearest PDB structures (foldseek):
  2ctw-assembly1_A  TM=8.462E-01  e=4.232E-05  Mus musculus
  2dn9-assembly1_A  TM=8.831E-01  e=4.816E-04  Homo sapiens
  7x89-assembly1_A  TM=8.796E-01  e=1.005E-03  Homo sapiens
  2n05-assembly1_A  TM=8.234E-01  e=6.038E-04  Homo sapiens
  2ctq-assembly1_A  TM=8.431E-01  e=3.903E-03  Homo sapiens

Foldseek 3Di:
DVVVVVVVLVVLVVVLVVLCVVLVVLVVVLVVLVPPPPDPDPDDDDPDDPPVVVVVVVVVVVVSVCVNPDPSVVCNVVSVVVSVVSVVVVVVVPDDPPDLLDLCVLLVHDDPDDLVSLVVSLVVLCVVLPCVVVPPDPVSVVSNVSSVVSSVQVVDPQLVVQCVVPSGSVHDPPPPPVVPDPPVVPPD

Organism: NCBI:txid156174

Sequence (188 aa):
MAFEVFDDVAFYWFLLAALVFFVVPMSNSFYSVCNFRAPADWTRGMGSCKA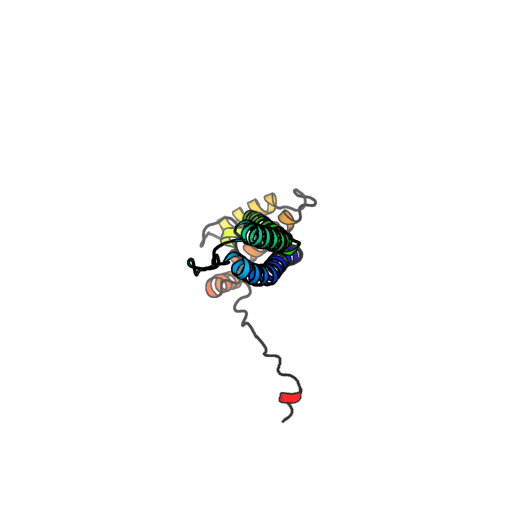KLANVDAKRLKETRQNIFGWRGIGFVVGWGSLIYLATSFAAMQGEEMFTFNPYRILAIEEGATPSEIKKAYRKMSVLYHPDKNPGNTTAQDLFIKVAKAHEVLTDEATRENYEKYGNPDGYHGTSVTIGFPSWLTNQ

pLDDT: mean 75.9, std 14.83, range [39.09, 95.06]

Secondary structure (DSSP, 8-state):
-HHHHHHHHHHHHHHHHHHHHHHHHHHHHHHHHH-------------S-HHHHHHHHHHHHHHHHHHHSSHHHHHHHHHHHHHHHHHHHHHHT--S------HHHHHT--TT--HHHHHHHHHHHHHHS-TTTSTT-HHHHHHHHHHHHHHHHHHSHHHHHHHHHHSSTT------------TTSS--